Protein AF-A0A969KBT7-F1 (afdb_monomer)

Radius of gyration: 30.66 Å; Cα contacts (8 Å, |Δi|>4): 104; chains: 1; bounding box: 77×60×91 Å

Sequence (257 aa):
MPEPRQKRPALPVPESPPGSPAPCLPAPGTSSFWRVRLRATFPFVLTSLITVFLTLLVQTVIPRPDRWEQPGCPRDEGFSTAHILRLCLCSWPHSARASAGPSWSAGAAPAPAPVVAPIREQPAFLRVASLLPAETSNTPVTEAAMVVAVLDLRAELRRLWSAYYLVRAALQLADAEASLRVNDLEETERVLVTVGISLDLAYEQSSEQDKGPISEFRMQVGNLREDLYIRPEDMDYRLRRLRQSMLSLVDENRSYR

Foldseek 3Di:
DDDDDDDDDDDDDDDDDDDDDDDDDDDDPPDDPVVVVCVVCVVVVVVVVVVVVVVVVVVVPPPPPPDPDPPDDDDDDDDDPVVVVVVVVPPDDDPPPDDDDDDDDDDDDDDDDDDDDDDPPDPPPDDPPPPDPPDPDPDPCDPVVVVVVVVVVLLVVLLVLLLVLLLVLLVLLVVLLVCVVVVNLVVNLVSLVVSLVSLVSSLVSDDPVLNVVSVVLNVLSVVLNVCSVVPVPCSSVSSNVSSVSSVVSSVVSVVVD

pLDDT: mean 75.23, std 22.36, range [37.62, 98.69]

Solvent-accessible surface area (backbone atoms only — not comparable to full-atom values): 16618 Å² total; per-residue (Å²): 138,86,81,84,85,81,81,81,81,83,81,86,83,85,83,81,84,84,88,80,85,83,80,85,82,81,83,87,84,84,75,67,70,63,62,60,55,48,64,71,50,44,64,61,55,50,52,51,52,52,52,53,50,51,52,52,49,51,60,67,71,49,70,74,86,72,75,82,78,76,89,81,74,85,86,79,85,82,81,70,74,76,57,67,74,62,61,74,75,76,77,78,85,91,79,86,71,83,76,81,75,86,89,78,88,83,84,88,85,84,87,84,86,87,82,90,80,90,82,80,81,68,84,75,75,74,78,78,76,80,77,72,79,92,70,92,69,89,63,78,86,46,72,66,59,55,53,52,52,55,52,50,55,51,52,53,51,29,46,52,51,15,45,50,26,41,53,52,24,35,51,38,39,52,52,24,44,58,30,47,76,73,68,34,60,69,60,22,48,56,34,51,55,52,28,46,54,29,44,51,55,16,44,75,35,35,51,86,81,53,35,58,66,50,52,50,50,49,50,53,52,52,53,50,60,66,34,52,86,77,54,58,75,67,44,62,58,52,43,52,51,51,30,51,52,47,52,49,55,45,53,54,64,58,69,82,111

Nearest PDB structures (foldseek):
  3zsu-assembly1_A  TM=4.806E-01  e=5.756E-01  Thermosynechococcus vestitus BP-1
  8xyv-assembly2_B  TM=5.728E-01  e=1.168E+00  synthetic construct
  8xyv-assembly1_A  TM=4.785E-01  e=8.897E-01  synthetic construct

Mean predicted aligned error: 20.08 Å

Structure (mmCIF, N/CA/C/O backbone):
data_AF-A0A969KBT7-F1
#
_entry.id   AF-A0A969KBT7-F1
#
loop_
_atom_site.group_PDB
_atom_site.id
_atom_site.type_symbol
_atom_site.label_atom_id
_atom_site.label_alt_id
_atom_site.label_comp_id
_atom_site.label_asym_id
_atom_site.label_entity_id
_atom_site.label_seq_id
_atom_site.pdbx_PDB_ins_code
_atom_site.Cartn_x
_atom_site.Cartn_y
_atom_site.Cartn_z
_atom_site.occupancy
_atom_site.B_iso_or_equiv
_atom_site.auth_seq_id
_atom_site.auth_comp_id
_atom_site.auth_asym_id
_atom_site.auth_atom_id
_atom_site.pdbx_PDB_model_num
ATOM 1 N N . MET A 1 1 ? 38.517 -24.461 -31.186 1.00 49.88 1 MET A N 1
ATOM 2 C CA . MET A 1 1 ? 37.429 -25.150 -31.911 1.00 49.88 1 MET A CA 1
ATOM 3 C C . MET A 1 1 ? 36.356 -24.114 -32.234 1.00 49.88 1 MET A C 1
ATOM 5 O O . MET A 1 1 ? 35.573 -23.807 -31.346 1.00 49.88 1 MET A O 1
ATOM 9 N N . PRO A 1 2 ? 36.398 -23.461 -33.409 1.00 51.28 2 PRO A N 1
ATOM 10 C CA . PRO A 1 2 ? 35.414 -22.444 -33.782 1.00 51.28 2 PRO A CA 1
ATOM 11 C C . PRO A 1 2 ? 34.130 -23.090 -34.332 1.00 51.28 2 PRO A C 1
ATOM 13 O O . PRO A 1 2 ? 34.196 -23.953 -35.205 1.00 51.28 2 PRO A O 1
ATOM 16 N N . GLU A 1 3 ? 32.975 -22.672 -33.807 1.00 52.91 3 GLU A N 1
ATOM 17 C CA . GLU A 1 3 ? 31.649 -23.128 -34.243 1.00 52.91 3 GLU A CA 1
ATOM 18 C C . GLU A 1 3 ? 31.268 -22.612 -35.647 1.00 52.91 3 GLU A C 1
ATOM 20 O O . GLU A 1 3 ? 31.565 -21.460 -35.992 1.00 52.91 3 GLU A O 1
ATOM 25 N N . PRO A 1 4 ? 30.565 -23.423 -36.462 1.00 62.91 4 PRO A N 1
ATOM 26 C CA . PRO A 1 4 ? 30.114 -23.023 -37.788 1.00 62.91 4 PRO A CA 1
ATOM 27 C C . PRO A 1 4 ? 28.875 -22.111 -37.731 1.00 62.91 4 PRO A C 1
ATOM 29 O O . PRO A 1 4 ? 27.817 -22.477 -37.225 1.00 62.91 4 PRO A O 1
ATOM 32 N N . ARG A 1 5 ? 28.995 -20.921 -38.339 1.00 52.34 5 ARG A N 1
ATOM 33 C CA . ARG A 1 5 ? 27.896 -19.965 -38.564 1.00 52.34 5 ARG A CA 1
ATOM 34 C C . ARG A 1 5 ? 26.756 -20.605 -39.363 1.00 52.34 5 ARG A C 1
ATOM 36 O O . ARG A 1 5 ? 26.891 -20.873 -40.557 1.00 52.34 5 ARG A O 1
ATOM 43 N N . GLN A 1 6 ? 25.608 -20.762 -38.713 1.00 63.09 6 GLN A N 1
ATOM 44 C CA . GLN A 1 6 ? 24.363 -21.215 -39.321 1.00 63.09 6 GLN A CA 1
ATOM 45 C C . GLN A 1 6 ? 23.740 -20.097 -40.180 1.00 63.09 6 GLN A C 1
ATOM 47 O O . GLN A 1 6 ? 23.467 -18.987 -39.722 1.00 63.09 6 GLN A O 1
ATOM 52 N N . LYS A 1 7 ? 23.562 -20.398 -41.467 1.00 59.06 7 LYS A N 1
ATOM 53 C CA . LYS A 1 7 ? 23.076 -19.512 -42.532 1.00 59.06 7 LYS A CA 1
ATOM 54 C C . LYS A 1 7 ? 21.554 -19.338 -42.396 1.00 59.06 7 LYS A C 1
ATOM 56 O O . LYS A 1 7 ? 20.818 -20.298 -42.604 1.00 59.06 7 LYS A O 1
ATOM 61 N N . ARG A 1 8 ? 21.073 -18.140 -42.025 1.00 59.44 8 ARG A N 1
ATOM 62 C CA . ARG A 1 8 ? 19.626 -17.839 -41.959 1.00 59.44 8 ARG A CA 1
ATOM 63 C C . ARG A 1 8 ? 18.997 -17.866 -43.362 1.00 59.44 8 ARG A C 1
ATOM 65 O O . ARG A 1 8 ? 19.533 -17.203 -44.252 1.00 59.44 8 ARG A O 1
ATOM 72 N N . PRO A 1 9 ? 17.870 -18.568 -43.564 1.00 62.56 9 PRO A N 1
ATOM 73 C CA . PRO A 1 9 ? 17.086 -18.479 -44.791 1.00 62.56 9 PRO A CA 1
ATOM 74 C C . PRO A 1 9 ? 16.333 -17.140 -44.867 1.00 62.56 9 PRO A C 1
ATOM 76 O O . PRO A 1 9 ? 15.795 -16.654 -43.872 1.00 62.56 9 PRO A O 1
ATOM 79 N N . ALA A 1 10 ? 16.333 -16.542 -46.058 1.00 60.12 10 ALA A N 1
ATOM 80 C CA . ALA A 1 10 ? 15.621 -15.309 -46.373 1.00 60.12 10 ALA A CA 1
ATOM 81 C C . ALA A 1 10 ? 14.102 -15.550 -46.391 1.00 60.12 10 ALA A C 1
ATOM 83 O O . ALA A 1 10 ? 13.630 -16.489 -47.032 1.00 60.12 10 ALA A O 1
ATOM 84 N N . LEU A 1 11 ? 13.350 -14.703 -45.686 1.00 73.25 11 LEU A N 1
ATOM 85 C CA . LEU A 1 11 ? 11.887 -14.687 -45.718 1.00 73.25 11 LEU A CA 1
ATOM 86 C C . LEU A 1 11 ? 11.380 -13.970 -46.987 1.00 73.25 11 LEU A C 1
ATOM 88 O O . LEU A 1 11 ? 11.995 -12.985 -47.404 1.00 73.25 11 LEU A O 1
ATOM 92 N N . PRO A 1 12 ? 10.270 -14.434 -47.589 1.00 64.31 12 PRO A N 1
ATOM 93 C CA . PRO A 1 12 ? 9.674 -13.824 -48.773 1.00 64.31 12 PRO A CA 1
ATOM 94 C C . PRO A 1 12 ? 8.960 -12.503 -48.449 1.00 64.31 12 PRO A C 1
ATOM 96 O O . PRO A 1 12 ? 8.274 -12.369 -47.436 1.00 64.31 12 PRO A O 1
ATOM 99 N N . VAL A 1 13 ? 9.132 -11.536 -49.350 1.00 69.56 13 VAL A N 1
ATOM 100 C CA . VAL A 1 13 ? 8.487 -10.217 -49.360 1.00 69.56 13 VAL A CA 1
ATOM 101 C C . VAL A 1 13 ? 7.021 -10.373 -49.793 1.00 69.56 13 VAL A C 1
ATOM 103 O O . VAL A 1 13 ? 6.789 -10.934 -50.863 1.00 69.56 13 VAL A O 1
ATOM 106 N N . PRO A 1 14 ? 6.030 -9.893 -49.021 1.00 61.12 14 PRO A N 1
ATOM 107 C CA . PRO A 1 14 ? 4.642 -9.873 -49.470 1.00 61.12 14 PRO A CA 1
ATOM 108 C C . PRO A 1 14 ? 4.385 -8.694 -50.426 1.00 61.12 14 PRO A C 1
ATOM 110 O O . PRO A 1 14 ? 4.587 -7.533 -50.068 1.00 61.12 14 PRO A O 1
ATOM 113 N N . GLU A 1 15 ? 3.934 -9.010 -51.643 1.00 51.81 15 GLU A N 1
ATOM 114 C CA . GLU A 1 15 ? 3.385 -8.067 -52.623 1.00 51.81 15 GLU A CA 1
ATOM 115 C C . GLU A 1 15 ? 2.084 -7.427 -52.111 1.00 51.81 15 GLU A C 1
ATOM 117 O O . GLU A 1 15 ? 1.164 -8.111 -51.658 1.00 51.81 15 GLU A O 1
ATOM 122 N N . SER A 1 16 ? 1.996 -6.100 -52.222 1.00 55.88 16 SER A N 1
ATOM 123 C CA . SER A 1 16 ? 0.790 -5.320 -51.932 1.00 55.88 16 SER A CA 1
ATOM 124 C C . SER A 1 16 ? -0.162 -5.307 -53.139 1.00 55.88 16 SER A C 1
ATOM 126 O O . SER A 1 16 ? 0.280 -4.971 -54.240 1.00 55.88 16 SER A O 1
ATOM 128 N N . PRO A 1 17 ? -1.469 -5.583 -52.969 1.00 68.06 17 PRO A N 1
ATOM 129 C CA . PRO A 1 17 ? -2.446 -5.457 -54.048 1.00 68.06 17 PRO A CA 1
ATOM 130 C C . PRO A 1 17 ? -2.829 -3.985 -54.319 1.00 68.06 17 PRO A C 1
ATOM 132 O O . PRO A 1 17 ? -2.972 -3.200 -53.376 1.00 68.06 17 PRO A O 1
ATOM 135 N N . PRO A 1 18 ? -3.045 -3.592 -55.590 1.00 59.84 18 PRO A N 1
ATOM 136 C CA . PRO A 1 18 ? -3.506 -2.258 -55.953 1.00 59.84 18 PRO A CA 1
ATOM 137 C C . PRO A 1 18 ? -5.040 -2.161 -55.942 1.00 59.84 18 PRO A C 1
ATOM 139 O O . PRO A 1 18 ? -5.736 -3.020 -56.473 1.00 59.84 18 PRO A O 1
ATOM 142 N N . GLY A 1 19 ? -5.552 -1.039 -55.432 1.00 58.97 19 GLY A N 1
ATOM 143 C CA . GLY A 1 19 ? -6.864 -0.510 -55.814 1.00 58.97 19 GLY A CA 1
ATOM 144 C C . GLY A 1 19 ? -8.034 -0.872 -54.898 1.00 58.97 19 GLY A C 1
ATOM 145 O O . GLY A 1 19 ? -8.666 -1.913 -55.032 1.00 58.97 19 GLY A O 1
ATOM 146 N N . SER A 1 20 ? -8.424 0.077 -54.046 1.00 56.09 20 SER A N 1
ATOM 147 C CA . SER A 1 20 ? -9.821 0.213 -53.622 1.00 56.09 20 SER A CA 1
ATOM 148 C C . SER A 1 20 ? -10.253 1.677 -53.744 1.00 56.09 20 SER A C 1
ATOM 150 O O . SER A 1 20 ? -9.525 2.559 -53.280 1.00 56.09 20 SER A O 1
ATOM 152 N N . PRO A 1 21 ? -11.390 1.956 -54.408 1.00 61.22 21 PRO A N 1
ATOM 153 C CA . PRO A 1 21 ? -11.878 3.308 -54.643 1.00 61.22 21 PRO A CA 1
ATOM 154 C C . PRO A 1 21 ? -12.411 3.953 -53.359 1.00 61.22 21 PRO A C 1
ATOM 156 O O . PRO A 1 21 ? -13.016 3.308 -52.504 1.00 61.22 21 PRO A O 1
ATOM 159 N N . ALA A 1 22 ? -12.168 5.257 -53.257 1.00 59.91 22 ALA A N 1
ATOM 160 C CA . ALA A 1 22 ? -12.529 6.109 -52.135 1.00 59.91 22 ALA A CA 1
ATOM 161 C C . ALA A 1 22 ? -14.044 6.101 -51.833 1.00 59.91 22 ALA A C 1
ATOM 163 O O . ALA A 1 22 ? -14.846 6.284 -52.751 1.00 59.91 22 ALA A O 1
ATOM 164 N N . PRO A 1 23 ? -14.461 5.985 -50.559 1.00 54.09 23 PRO A N 1
ATOM 165 C CA . PRO A 1 23 ? -15.828 6.287 -50.162 1.00 54.09 23 PRO A CA 1
ATOM 166 C C . PRO A 1 23 ? -16.037 7.805 -50.050 1.00 54.09 23 PRO A C 1
ATOM 168 O O . PRO A 1 23 ? -15.302 8.515 -49.362 1.00 54.09 23 PRO A O 1
ATOM 171 N N . CYS A 1 24 ? -17.067 8.296 -50.740 1.00 48.62 24 CYS A N 1
ATOM 172 C CA . CYS A 1 24 ? -17.545 9.672 -50.675 1.00 48.62 24 CYS A CA 1
ATOM 173 C C . CYS A 1 24 ? -17.909 10.077 -49.235 1.00 48.62 24 CYS A C 1
ATOM 175 O O . CYS A 1 24 ? -18.700 9.413 -48.567 1.00 48.62 24 CYS A O 1
ATOM 177 N N . LEU A 1 25 ? -17.354 11.205 -48.789 1.00 58.03 25 LEU A N 1
ATOM 178 C CA . LEU A 1 25 ? -17.674 11.871 -47.527 1.00 58.03 25 LEU A CA 1
ATOM 179 C C . LEU A 1 25 ? -19.088 12.490 -47.575 1.00 58.03 25 LEU A C 1
ATOM 181 O O . LEU A 1 25 ? -19.347 13.311 -48.457 1.00 58.03 25 LEU A O 1
ATOM 185 N N . PRO A 1 26 ? -19.994 12.179 -46.629 1.00 60.25 26 PRO A N 1
ATOM 186 C CA . PRO A 1 26 ? -21.214 12.953 -46.423 1.00 60.25 26 PRO A CA 1
ATOM 187 C C . PRO A 1 26 ? -20.929 14.237 -45.623 1.00 60.25 26 PRO A C 1
ATOM 189 O O . PRO A 1 26 ? -20.151 14.247 -44.668 1.00 60.25 26 PRO A O 1
ATOM 192 N N . ALA A 1 27 ? -21.572 15.332 -46.028 1.00 61.66 27 ALA A N 1
ATOM 193 C CA . ALA A 1 27 ? -21.393 16.671 -45.472 1.00 61.66 27 ALA A CA 1
ATOM 194 C C . ALA A 1 27 ? -21.833 16.792 -43.989 1.00 61.66 27 ALA A C 1
ATOM 196 O O . ALA A 1 27 ? -22.852 16.216 -43.596 1.00 61.66 27 ALA A O 1
ATOM 197 N N . PRO A 1 28 ? -21.121 17.583 -43.160 1.00 51.62 28 PRO A N 1
ATOM 198 C CA . PRO A 1 28 ? -21.429 17.747 -41.742 1.00 51.62 28 PRO A CA 1
ATOM 199 C C . PRO A 1 28 ? -22.554 18.771 -41.506 1.00 51.62 28 PRO A C 1
ATOM 201 O O . PRO A 1 28 ? -22.340 19.980 -41.509 1.00 51.62 28 PRO A O 1
ATOM 204 N N . GLY A 1 29 ? -23.763 18.280 -41.228 1.00 56.69 29 GLY A N 1
ATOM 205 C CA . GLY A 1 29 ? -24.851 19.057 -40.622 1.00 56.69 29 GLY A CA 1
ATOM 206 C C . GLY A 1 29 ? -24.755 19.042 -39.092 1.00 56.69 29 GLY A C 1
ATOM 207 O O . GLY A 1 29 ? -25.482 18.313 -38.421 1.00 56.69 29 GLY A O 1
ATOM 208 N N . THR A 1 30 ? -23.826 19.808 -38.520 1.00 58.25 30 THR A N 1
ATOM 209 C CA . THR A 1 30 ? -23.536 19.830 -37.076 1.00 58.25 30 THR A CA 1
ATOM 210 C C . THR A 1 30 ? -24.242 20.987 -36.367 1.00 58.25 30 THR A C 1
ATOM 212 O O . THR A 1 30 ? -23.678 22.070 -36.242 1.00 58.25 30 THR A O 1
ATOM 215 N N . SER A 1 31 ? -25.458 20.787 -35.847 1.00 57.94 31 SER A N 1
ATOM 216 C CA . SER A 1 31 ? -25.995 21.712 -34.823 1.00 57.94 31 SER A CA 1
ATOM 217 C C . SER A 1 31 ? -27.066 21.143 -33.880 1.00 57.94 31 SER A C 1
ATOM 219 O O . SER A 1 31 ? -27.233 21.676 -32.782 1.00 57.94 31 SER A O 1
ATOM 221 N N . SER A 1 32 ? -27.754 20.039 -34.208 1.00 59.16 32 SER A N 1
ATOM 222 C CA . SER A 1 32 ? -28.840 19.513 -33.352 1.00 59.16 32 SER A CA 1
ATOM 223 C C . SER A 1 32 ? -28.432 18.364 -32.414 1.00 59.16 32 SER A C 1
ATOM 225 O O . SER A 1 32 ? -28.974 18.250 -31.314 1.00 59.16 32 SER A O 1
ATOM 227 N N . PHE A 1 33 ? -27.431 17.554 -32.779 1.00 61.34 33 PHE A N 1
ATOM 228 C CA . PHE A 1 33 ? -27.029 16.367 -32.005 1.00 61.34 33 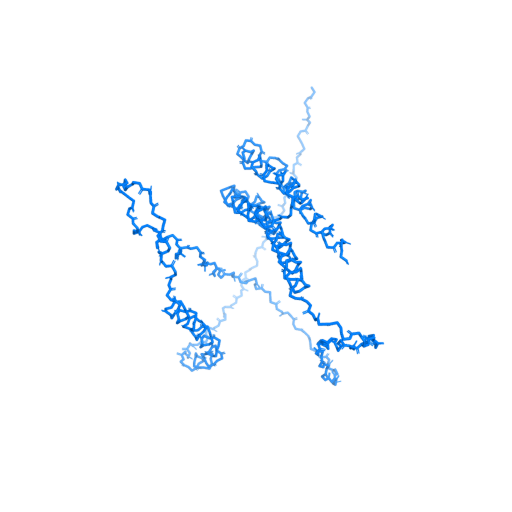PHE A CA 1
ATOM 229 C C . PHE A 1 33 ? -26.373 16.694 -30.652 1.00 61.34 33 PHE A C 1
ATOM 231 O O . PHE A 1 33 ? -26.487 15.926 -29.693 1.00 61.34 33 PHE A O 1
ATOM 238 N N . TRP A 1 34 ? -25.720 17.854 -30.541 1.00 60.62 34 TRP A N 1
ATOM 239 C CA . TRP A 1 34 ? -25.039 18.260 -29.308 1.00 60.62 34 TRP A CA 1
ATOM 240 C C . TRP A 1 34 ? -26.025 18.591 -28.178 1.00 60.62 34 TRP A C 1
ATOM 242 O O . TRP A 1 34 ? -25.768 18.278 -27.017 1.00 60.62 34 TRP A O 1
ATOM 252 N N . ARG A 1 35 ? -27.210 19.121 -28.514 1.00 69.62 35 ARG A N 1
ATOM 253 C CA . ARG A 1 35 ? -28.248 19.458 -27.523 1.00 69.62 35 ARG A CA 1
ATOM 254 C C . ARG A 1 35 ? -28.869 18.219 -26.874 1.00 69.62 35 ARG A C 1
ATOM 256 O O . ARG A 1 35 ? -29.215 18.262 -25.696 1.00 69.62 35 ARG A O 1
ATOM 263 N N . VAL A 1 36 ? -28.985 17.115 -27.615 1.00 67.19 36 VAL A N 1
ATOM 264 C CA . VAL A 1 36 ? -29.517 15.848 -27.085 1.00 67.19 36 VAL A CA 1
ATOM 265 C C . VAL A 1 36 ? -28.490 15.169 -26.177 1.00 67.19 36 VAL A C 1
ATOM 267 O O . VAL A 1 36 ? -28.844 14.715 -25.091 1.00 67.19 36 VAL A O 1
ATOM 270 N N . ARG A 1 37 ? -27.204 15.182 -26.555 1.00 67.38 37 ARG A N 1
ATOM 271 C CA . ARG A 1 37 ? -26.128 14.639 -25.708 1.00 67.38 37 ARG A CA 1
ATOM 272 C C . ARG A 1 37 ? -25.899 15.448 -24.430 1.00 67.38 37 ARG A C 1
ATOM 274 O O . ARG A 1 37 ? -25.682 14.847 -23.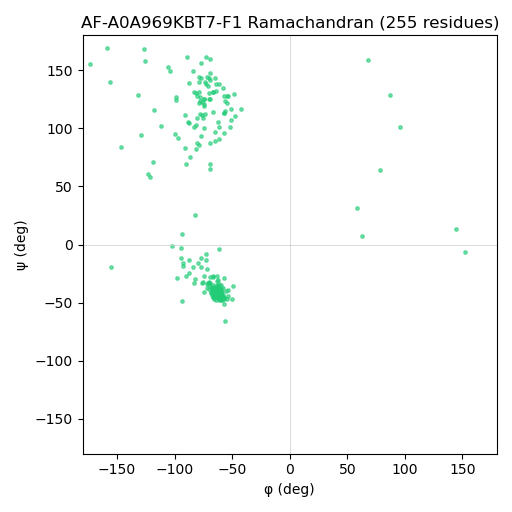384 1.00 67.38 37 ARG A O 1
ATOM 281 N N . LEU A 1 38 ? -26.033 16.774 -24.478 1.00 71.69 38 LEU A N 1
ATOM 282 C CA . LEU A 1 38 ? -25.952 17.623 -23.283 1.00 71.69 38 LEU A CA 1
ATOM 283 C C . LEU A 1 38 ? -27.032 17.314 -22.244 1.00 71.69 38 LEU A C 1
ATOM 285 O O . LEU A 1 38 ? -26.757 17.350 -21.050 1.00 71.69 38 LEU A O 1
ATOM 289 N N . ARG A 1 39 ? -28.258 16.994 -22.674 1.00 76.25 39 ARG A N 1
ATOM 290 C CA . ARG A 1 39 ? -29.341 16.653 -21.738 1.00 76.25 39 ARG A CA 1
ATOM 291 C C . ARG A 1 39 ? -29.086 15.342 -20.993 1.00 76.25 39 ARG A C 1
ATOM 293 O O . ARG A 1 39 ? -29.537 15.212 -19.862 1.00 76.25 39 ARG A O 1
ATOM 300 N N . ALA A 1 40 ? -28.345 14.409 -21.591 1.00 78.31 40 ALA A N 1
ATOM 301 C CA . ALA A 1 40 ? -28.005 13.141 -20.950 1.00 78.31 40 ALA A CA 1
ATOM 302 C C . ALA A 1 40 ? -26.904 13.287 -19.883 1.00 78.31 40 ALA A C 1
ATOM 304 O O . ALA A 1 40 ? -26.928 12.581 -18.879 1.00 78.31 40 ALA A O 1
ATOM 305 N N . THR A 1 41 ? -25.954 14.209 -20.070 1.00 82.88 41 THR A N 1
ATOM 306 C CA . THR A 1 41 ? -24.835 14.416 -19.130 1.00 82.88 41 THR A CA 1
ATOM 307 C C . THR A 1 41 ? -25.111 15.477 -18.064 1.00 82.88 41 THR A C 1
ATOM 309 O O . THR A 1 41 ? -24.468 15.464 -17.015 1.00 82.88 41 THR A O 1
ATOM 312 N N . PHE A 1 42 ? -26.098 16.352 -18.282 1.00 87.25 42 PHE A N 1
ATOM 313 C CA . PHE A 1 42 ? -26.496 17.405 -17.346 1.00 87.25 42 PHE A CA 1
ATOM 314 C C . PHE A 1 42 ? -26.732 16.945 -15.891 1.00 87.25 42 PHE A C 1
ATOM 316 O O . PHE A 1 42 ? -26.188 17.596 -14.997 1.00 87.25 42 PHE A O 1
ATOM 323 N N . PRO A 1 43 ? -27.469 15.848 -15.597 1.00 90.25 43 PRO A N 1
ATOM 324 C CA . PRO A 1 43 ? -27.728 15.467 -14.207 1.00 90.25 43 PRO A CA 1
ATOM 325 C C . 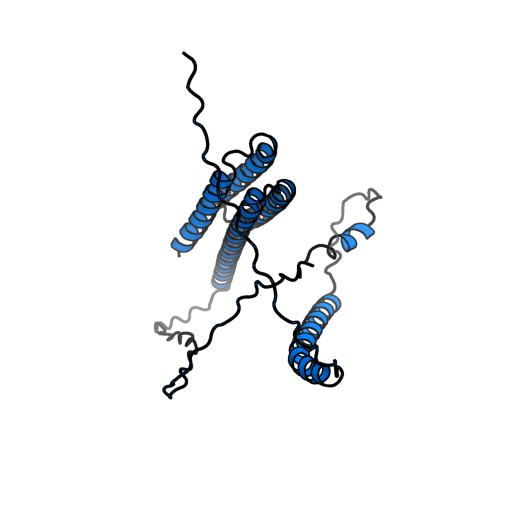PRO A 1 43 ? -26.448 15.099 -13.444 1.00 90.25 43 PRO A C 1
ATOM 327 O O . PRO A 1 43 ? -26.304 15.492 -12.292 1.00 90.25 43 PRO A O 1
ATOM 330 N N . PHE A 1 44 ? -25.486 14.432 -14.090 1.00 85.88 44 PHE A N 1
ATOM 331 C CA . PHE A 1 44 ? -24.226 14.034 -13.452 1.00 85.88 44 PHE A CA 1
ATOM 332 C C . PHE A 1 44 ? -23.335 15.238 -13.124 1.00 85.88 44 PHE A C 1
ATOM 334 O O . PHE A 1 44 ? -22.773 15.328 -12.029 1.00 85.88 44 PHE A O 1
ATOM 341 N N . VAL A 1 45 ? -23.252 16.198 -14.049 1.00 89.81 45 VAL A N 1
ATOM 342 C CA . VAL A 1 45 ? -22.500 17.445 -13.840 1.00 89.81 45 VAL A CA 1
ATOM 343 C C . VAL A 1 45 ? -23.136 18.273 -12.722 1.00 89.81 45 VAL A C 1
ATOM 345 O O . VAL A 1 45 ? -22.427 18.785 -11.858 1.00 89.81 45 VAL A O 1
ATOM 348 N N . LEU A 1 46 ? -24.470 18.346 -12.684 1.00 94.56 46 LEU A N 1
ATOM 349 C CA . LEU A 1 46 ? -25.200 19.044 -11.628 1.00 94.56 46 LEU A CA 1
ATOM 350 C C . LEU A 1 46 ? -24.959 18.400 -10.256 1.00 94.56 46 LEU A C 1
ATOM 352 O O . LEU A 1 46 ? -24.662 19.110 -9.298 1.00 94.56 46 LEU A O 1
ATOM 356 N N . THR A 1 47 ? -25.021 17.066 -10.156 1.00 93.38 47 THR A N 1
ATOM 357 C CA . THR A 1 47 ? -24.735 16.367 -8.893 1.00 93.38 47 THR A CA 1
ATOM 358 C C . THR A 1 47 ? -23.300 16.588 -8.429 1.00 93.38 47 THR A C 1
ATOM 360 O O . THR A 1 47 ? -23.080 16.859 -7.251 1.00 93.38 47 THR A O 1
ATOM 363 N N . SER A 1 48 ? -22.325 16.555 -9.344 1.00 92.44 48 SER A N 1
ATOM 364 C CA . SER A 1 48 ? -20.924 16.848 -9.025 1.00 92.44 48 SER A CA 1
ATOM 365 C C . SER A 1 48 ? -20.764 18.266 -8.465 1.00 92.44 48 SER A C 1
ATOM 367 O O . SER A 1 48 ? -20.183 18.431 -7.392 1.00 92.44 48 SER A O 1
ATOM 369 N N . LEU A 1 49 ? -21.354 19.272 -9.121 1.00 96.12 49 LEU A N 1
ATOM 370 C CA . LEU A 1 49 ? -21.313 20.667 -8.671 1.00 96.12 49 LEU A CA 1
ATOM 371 C C . LEU A 1 49 ? -21.964 20.863 -7.301 1.00 96.12 49 LEU A C 1
ATOM 373 O O . LEU A 1 49 ? -21.377 21.512 -6.437 1.00 96.12 49 LEU A O 1
ATOM 377 N N . ILE A 1 50 ? -23.143 20.275 -7.083 1.00 96.56 50 ILE A N 1
ATOM 378 C CA . ILE A 1 50 ? -23.844 20.337 -5.795 1.00 96.56 50 ILE A CA 1
ATOM 379 C C . ILE A 1 50 ? -22.982 19.716 -4.691 1.00 96.56 50 ILE A C 1
ATOM 381 O O . ILE A 1 50 ? -22.867 20.295 -3.615 1.00 96.56 50 ILE A O 1
ATOM 385 N N . THR A 1 51 ? -22.334 18.581 -4.961 1.00 94.69 51 THR A N 1
ATOM 386 C CA . THR A 1 51 ? -21.499 17.880 -3.972 1.00 94.69 51 THR A CA 1
ATOM 387 C C . THR A 1 51 ? -20.269 18.704 -3.593 1.00 94.69 51 THR A C 1
ATOM 389 O O . THR A 1 51 ? -19.970 18.862 -2.409 1.00 94.69 51 THR A O 1
ATOM 392 N N . VAL A 1 52 ? -19.578 19.286 -4.580 1.00 95.62 52 VAL A N 1
ATOM 393 C CA . VAL A 1 52 ? -18.425 20.167 -4.338 1.00 95.62 52 VAL A CA 1
ATOM 394 C C . VAL A 1 52 ? -18.857 21.412 -3.563 1.00 95.62 52 VAL A C 1
ATOM 396 O O . VAL A 1 52 ? -18.208 21.778 -2.586 1.00 95.62 52 VAL A O 1
ATOM 399 N N . PHE A 1 53 ? -19.981 22.026 -3.940 1.00 96.25 53 PHE A N 1
ATOM 400 C CA . PHE A 1 53 ? -20.510 23.205 -3.259 1.00 96.25 53 PHE A CA 1
ATOM 401 C C . PHE A 1 53 ? -20.885 22.914 -1.802 1.00 96.25 53 PHE A C 1
ATOM 403 O O . PHE A 1 53 ? -20.491 23.664 -0.915 1.00 96.25 53 PHE A O 1
ATOM 410 N N . LEU A 1 54 ? -21.577 21.801 -1.534 1.00 95.44 54 LEU A N 1
ATOM 411 C CA . LEU A 1 54 ? -21.888 21.348 -0.174 1.00 95.44 54 LEU A CA 1
ATOM 412 C C . LEU A 1 54 ? -20.621 21.102 0.642 1.00 95.44 54 LEU A C 1
ATOM 414 O O . LEU A 1 54 ? -20.547 21.513 1.794 1.00 95.44 54 LEU A O 1
ATOM 418 N N . THR A 1 55 ? -19.609 20.481 0.038 1.00 94.94 55 THR A N 1
ATOM 419 C CA . THR A 1 55 ? -18.335 20.211 0.716 1.00 94.94 55 THR A CA 1
ATOM 420 C C . THR A 1 55 ? -17.626 21.513 1.093 1.00 94.94 55 THR A C 1
ATOM 422 O O . THR A 1 55 ? -17.169 21.659 2.224 1.00 94.94 55 THR A O 1
ATOM 425 N N . LEU A 1 56 ? -17.585 22.490 0.182 1.00 94.62 56 LEU A N 1
ATOM 426 C CA . LEU A 1 56 ? -17.022 23.813 0.457 1.00 94.62 56 LEU A CA 1
ATOM 427 C C . LEU A 1 56 ? -17.836 24.573 1.510 1.00 94.62 56 LEU A C 1
ATOM 429 O O . LEU A 1 56 ? -17.251 25.206 2.380 1.00 94.62 56 LEU A O 1
ATOM 433 N N . LEU A 1 57 ? -19.166 24.474 1.479 1.00 94.50 57 LEU A N 1
ATOM 434 C CA . LEU A 1 57 ? -20.045 25.115 2.457 1.00 94.50 57 LEU A CA 1
ATOM 435 C C . LEU A 1 57 ? -19.866 24.523 3.864 1.00 94.50 57 LEU A C 1
ATOM 437 O O . LEU A 1 57 ? -19.864 25.250 4.850 1.00 94.50 57 LEU A O 1
ATOM 441 N N . VAL A 1 58 ? -19.633 23.215 3.977 1.00 89.50 58 VAL A N 1
ATOM 442 C CA . VAL A 1 58 ? -19.266 22.588 5.257 1.00 89.50 58 VAL A CA 1
ATOM 443 C C . VAL A 1 58 ? -17.904 23.096 5.741 1.00 89.50 58 VAL A C 1
ATOM 445 O O . VAL A 1 58 ? -17.754 23.407 6.920 1.00 89.50 58 VAL A O 1
ATOM 448 N N . GLN A 1 59 ? -16.929 23.247 4.842 1.00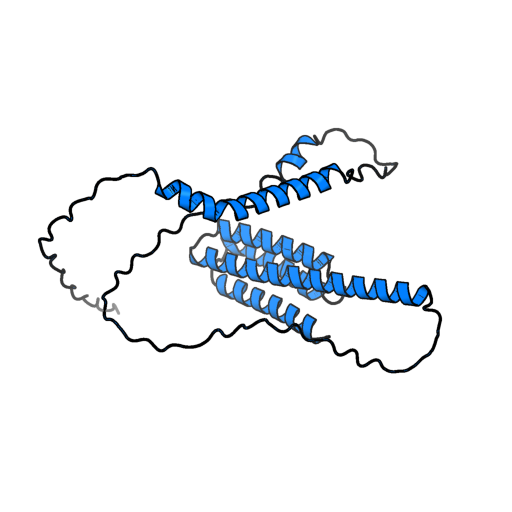 84.56 59 GLN A N 1
ATOM 449 C CA . GLN A 1 59 ? -15.614 23.800 5.184 1.00 84.56 59 GLN A CA 1
ATOM 450 C C . GLN A 1 59 ? -15.657 25.283 5.582 1.00 84.56 59 GLN A C 1
ATOM 452 O O . GLN A 1 59 ? -14.787 25.719 6.330 1.00 84.56 59 GLN A O 1
ATOM 457 N N . THR A 1 60 ? -16.631 26.063 5.100 1.00 87.88 60 THR A N 1
ATOM 458 C CA . THR A 1 60 ? -16.791 27.467 5.513 1.00 87.88 60 THR A CA 1
ATOM 459 C C . THR A 1 60 ? -17.557 27.616 6.823 1.00 87.88 60 THR A C 1
ATOM 461 O O . THR A 1 60 ? -17.276 28.541 7.580 1.00 87.88 60 THR A O 1
ATOM 464 N N . VAL A 1 61 ? -18.514 26.725 7.099 1.00 89.25 61 VAL A N 1
ATOM 465 C CA . VAL A 1 61 ? -19.357 26.786 8.304 1.00 89.25 61 VAL A CA 1
ATOM 466 C C . VAL A 1 61 ? -18.673 26.176 9.522 1.00 89.25 61 VAL A C 1
ATOM 468 O O . VAL A 1 61 ? -18.943 26.616 10.635 1.00 89.25 61 VAL A O 1
ATOM 471 N N . ILE A 1 62 ? -17.788 25.192 9.345 1.00 79.19 62 ILE A N 1
ATOM 472 C CA . ILE A 1 62 ? -16.967 24.678 10.442 1.00 79.19 62 ILE A CA 1
ATOM 473 C C . ILE A 1 62 ? -15.759 25.613 10.571 1.00 79.19 62 ILE A C 1
ATOM 475 O O . ILE A 1 62 ? -14.830 25.493 9.766 1.00 79.19 62 ILE A O 1
ATOM 479 N N . PRO A 1 63 ? -15.736 26.555 11.539 1.00 64.25 63 PRO A N 1
ATOM 480 C CA . PRO A 1 63 ? -14.531 27.321 11.802 1.00 64.25 63 PRO A CA 1
ATOM 481 C C . PRO A 1 63 ? -13.410 26.323 12.053 1.00 64.25 63 PRO A C 1
ATOM 483 O O . PRO A 1 63 ? -13.560 25.396 12.857 1.00 64.25 63 PRO A O 1
ATOM 486 N N . ARG A 1 64 ? -12.295 26.486 11.332 1.00 58.00 64 ARG A N 1
ATOM 487 C CA . ARG A 1 64 ? -11.070 25.769 11.675 1.00 58.00 64 ARG A CA 1
ATOM 488 C C . ARG A 1 64 ? -10.866 25.957 13.178 1.00 58.00 64 ARG A C 1
ATOM 490 O O . ARG A 1 64 ? -10.947 27.102 13.631 1.00 58.00 64 ARG A O 1
ATOM 497 N N . PRO A 1 65 ? -10.631 24.886 13.952 1.00 59.12 65 PRO A N 1
ATOM 498 C CA . PRO A 1 65 ? -10.143 25.008 15.314 1.00 59.12 65 PRO A CA 1
ATOM 499 C C . PRO A 1 65 ? -8.698 25.512 15.244 1.00 59.12 65 PRO A C 1
ATOM 501 O O . PRO A 1 65 ? -7.741 24.804 15.548 1.00 59.12 65 PRO A O 1
ATOM 504 N N . ASP A 1 66 ? -8.532 26.736 14.753 1.00 54.16 66 ASP A N 1
ATOM 505 C CA . ASP A 1 66 ? -7.327 27.493 14.952 1.00 54.16 66 ASP A CA 1
ATOM 506 C C . ASP A 1 66 ? -7.286 27.787 16.446 1.00 54.16 66 ASP A C 1
ATOM 508 O O . ASP A 1 66 ? -8.249 28.295 17.025 1.00 54.16 66 ASP A O 1
ATOM 512 N N . ARG A 1 67 ? -6.123 27.512 17.034 1.00 51.53 67 ARG A N 1
ATOM 513 C CA . ARG A 1 67 ? -5.686 28.136 18.280 1.00 51.53 67 ARG A CA 1
ATOM 514 C C . ARG A 1 67 ? -6.327 27.552 19.550 1.00 51.53 67 ARG A C 1
ATOM 516 O O . ARG A 1 67 ? -6.916 28.261 20.355 1.00 51.53 67 ARG A O 1
ATOM 523 N N . TRP A 1 68 ? -6.046 26.279 19.833 1.00 47.56 68 TRP A N 1
ATOM 524 C CA . TRP A 1 68 ? -5.632 25.954 21.205 1.00 47.56 68 TRP A CA 1
ATOM 525 C C . TRP A 1 68 ? -4.200 26.467 21.334 1.00 47.56 68 TRP A C 1
ATOM 527 O O . TRP A 1 68 ? -3.262 25.890 20.785 1.00 47.56 68 TRP A O 1
ATOM 537 N N . GLU A 1 69 ? -4.060 27.632 21.955 1.00 47.00 69 GLU A N 1
ATOM 538 C CA . GLU A 1 69 ? -2.777 28.188 22.363 1.00 47.00 69 GLU A CA 1
ATOM 539 C C . GLU A 1 69 ? -2.011 27.126 23.157 1.00 47.00 69 GLU A C 1
ATOM 541 O O . GLU A 1 69 ? -2.445 26.704 24.225 1.00 47.00 69 GLU A O 1
ATOM 546 N N . GLN A 1 70 ? -0.868 26.686 22.632 1.00 52.72 70 GLN A N 1
ATOM 547 C CA . GLN A 1 70 ? 0.212 26.202 23.479 1.00 52.72 70 GLN A CA 1
ATOM 548 C C . GLN A 1 70 ? 0.943 27.445 23.998 1.00 52.72 70 GLN A C 1
ATOM 550 O O . GLN A 1 70 ? 1.610 28.124 23.211 1.00 52.72 70 GLN A O 1
ATOM 555 N N . PRO A 1 71 ? 0.820 27.797 25.287 1.00 50.50 71 PRO A N 1
ATOM 556 C CA . PRO A 1 71 ? 1.630 28.853 25.858 1.00 50.50 71 PRO A CA 1
ATOM 557 C C . PRO A 1 71 ? 3.041 28.293 26.065 1.00 50.50 71 PRO A C 1
ATOM 559 O O . PRO A 1 71 ? 3.246 27.462 26.945 1.00 50.50 71 PRO A O 1
ATOM 562 N N . GLY A 1 72 ? 4.020 28.728 25.262 1.00 54.47 72 GLY A N 1
ATOM 563 C CA . GLY A 1 72 ? 5.420 28.607 25.689 1.00 54.47 72 GLY A CA 1
ATOM 564 C C . GLY A 1 72 ? 6.518 28.302 24.674 1.00 54.47 72 GLY A C 1
ATOM 565 O O . GLY A 1 72 ? 7.620 28.013 25.131 1.00 54.47 72 GLY A O 1
ATOM 566 N N . CYS A 1 73 ? 6.317 28.384 23.355 1.00 41.66 73 CYS A N 1
ATOM 567 C CA . CYS A 1 73 ? 7.464 28.295 22.437 1.00 41.66 73 CYS A CA 1
ATOM 568 C C . CYS A 1 73 ? 7.926 29.685 21.968 1.00 41.66 73 CYS A C 1
ATOM 570 O O . CYS A 1 73 ? 7.108 30.450 21.447 1.00 41.66 73 CYS A O 1
ATOM 572 N N . PRO A 1 74 ? 9.215 30.035 22.165 1.00 59.00 74 PRO A N 1
ATOM 573 C CA . PRO A 1 74 ? 9.763 31.295 21.701 1.00 59.00 74 PRO A CA 1
ATOM 574 C C . PRO A 1 74 ? 9.718 31.364 20.175 1.00 59.00 74 PRO A C 1
ATOM 576 O O . PRO A 1 74 ? 9.937 30.399 19.446 1.00 59.00 74 PRO A O 1
ATOM 579 N N . ARG A 1 75 ? 9.339 32.558 19.744 1.00 46.09 75 ARG A N 1
ATOM 580 C CA . ARG A 1 75 ? 9.045 32.995 18.393 1.00 46.09 75 ARG A CA 1
ATOM 581 C C . ARG A 1 75 ? 10.355 33.210 17.640 1.00 46.09 75 ARG A C 1
ATOM 583 O O . ARG A 1 75 ? 10.894 34.308 17.694 1.00 46.09 75 ARG A O 1
ATOM 590 N N . ASP A 1 76 ? 10.820 32.191 16.928 1.00 48.38 76 ASP A N 1
ATOM 591 C CA . ASP A 1 76 ? 11.818 32.384 15.878 1.00 48.38 76 ASP A CA 1
ATOM 592 C C . ASP A 1 76 ? 11.097 32.619 14.549 1.00 48.38 76 ASP A C 1
ATOM 594 O O . ASP A 1 76 ? 10.357 31.786 14.018 1.00 48.38 76 ASP A O 1
ATOM 598 N N . GLU A 1 77 ? 11.242 33.852 14.080 1.00 52.38 77 GLU A N 1
ATOM 599 C CA . GLU A 1 77 ? 10.601 34.398 12.899 1.00 52.38 77 GLU A CA 1
ATOM 600 C C . GLU A 1 77 ? 11.189 33.798 11.619 1.00 52.38 77 GLU A C 1
ATOM 602 O O . GLU A 1 77 ? 12.406 33.712 11.465 1.00 52.38 77 GLU A O 1
ATOM 607 N N . GLY A 1 78 ? 10.329 33.435 10.659 1.00 53.16 78 GLY A N 1
ATOM 608 C CA . GLY A 1 78 ? 10.791 33.242 9.281 1.00 53.16 78 GLY A CA 1
ATOM 609 C C . GLY A 1 78 ? 10.034 32.268 8.385 1.00 53.16 78 GLY A C 1
ATOM 610 O O . GLY A 1 78 ? 10.344 32.226 7.198 1.00 53.16 78 GLY A O 1
ATOM 611 N N . PHE A 1 79 ? 9.043 31.505 8.862 1.00 48.69 79 PHE A N 1
ATOM 612 C CA . PHE A 1 79 ? 8.336 30.557 7.986 1.00 48.69 79 PHE A CA 1
ATOM 613 C C . PHE A 1 79 ? 6.991 31.095 7.486 1.00 48.69 79 PHE A C 1
ATOM 615 O O . PHE A 1 79 ? 5.953 31.015 8.140 1.00 48.69 79 PHE A O 1
ATOM 622 N N . SER A 1 80 ? 7.049 31.676 6.287 1.00 52.97 80 SER A N 1
ATOM 623 C CA . SER A 1 80 ? 5.926 32.225 5.529 1.00 52.97 80 SER A CA 1
ATOM 624 C C . SER A 1 80 ? 4.831 31.174 5.283 1.00 52.97 80 SER A C 1
ATOM 626 O O . SER A 1 80 ? 4.999 30.221 4.520 1.00 52.97 80 SER A O 1
ATOM 628 N N . THR A 1 81 ? 3.663 31.390 5.890 1.00 53.78 81 THR A N 1
ATOM 629 C CA . THR A 1 81 ? 2.427 30.591 5.778 1.00 53.78 81 THR A CA 1
ATOM 630 C C . THR A 1 81 ? 1.843 30.519 4.359 1.00 53.78 81 THR A C 1
ATOM 632 O O . THR A 1 81 ? 0.899 29.769 4.112 1.00 53.78 81 THR A O 1
ATOM 635 N N . ALA A 1 82 ? 2.428 31.228 3.388 1.00 50.94 82 ALA A N 1
ATOM 636 C CA . ALA A 1 82 ? 1.998 31.220 1.992 1.00 50.94 82 ALA A CA 1
ATOM 637 C C . ALA A 1 82 ? 2.340 29.923 1.222 1.00 50.94 82 ALA A C 1
ATOM 639 O O . ALA A 1 82 ? 1.812 29.717 0.130 1.00 50.94 82 ALA A O 1
ATOM 640 N N . HIS A 1 83 ? 3.196 29.035 1.746 1.00 47.53 83 HIS A N 1
ATOM 641 C CA . HIS A 1 83 ? 3.552 27.781 1.054 1.00 47.53 83 HIS A CA 1
ATOM 642 C C . HIS A 1 83 ? 2.615 26.599 1.341 1.00 47.53 83 HIS A C 1
ATOM 644 O O . HIS A 1 83 ? 2.463 25.722 0.491 1.00 47.53 83 HIS A O 1
ATOM 650 N N . ILE A 1 84 ? 1.912 26.588 2.476 1.00 50.81 84 ILE A N 1
ATOM 651 C CA . ILE A 1 84 ? 1.118 25.417 2.886 1.00 50.81 84 ILE A CA 1
ATOM 652 C C . ILE A 1 84 ? -0.175 25.295 2.062 1.00 50.81 84 ILE A C 1
ATOM 654 O O . ILE A 1 84 ? -0.591 24.193 1.709 1.00 50.81 84 ILE A O 1
ATOM 658 N N . LEU A 1 85 ? -0.767 26.415 1.632 1.00 49.03 85 LEU A N 1
ATOM 659 C CA . LEU A 1 85 ? -1.961 26.390 0.775 1.00 49.03 85 LEU A CA 1
ATOM 660 C C . LEU A 1 85 ? -1.666 26.061 -0.698 1.00 49.03 85 LEU A C 1
ATOM 662 O O . LEU A 1 85 ? -2.595 25.766 -1.446 1.00 49.03 85 LEU A O 1
ATOM 666 N N . ARG A 1 86 ? -0.395 26.058 -1.124 1.00 44.78 86 ARG A N 1
ATOM 667 C CA . ARG A 1 86 ? -0.011 25.768 -2.516 1.00 44.78 86 ARG A CA 1
ATOM 668 C C . ARG A 1 86 ? 0.305 24.289 -2.768 1.00 44.78 86 ARG A C 1
ATOM 670 O O . ARG A 1 86 ? 0.290 23.865 -3.917 1.00 44.78 86 ARG A O 1
ATOM 677 N N . LEU A 1 87 ? 0.528 23.497 -1.715 1.00 47.81 87 LEU A N 1
ATOM 678 C CA . LEU A 1 87 ? 0.820 22.062 -1.826 1.00 47.81 87 LEU A CA 1
ATOM 679 C C . LEU A 1 87 ? -0.442 21.179 -1.796 1.00 47.81 87 LEU A C 1
ATOM 681 O O . LEU A 1 87 ? -0.459 20.133 -2.437 1.00 47.81 87 LEU A O 1
ATOM 685 N N . CYS A 1 88 ? -1.537 21.618 -1.162 1.00 46.06 88 CYS A N 1
ATOM 686 C CA . CYS A 1 88 ? -2.777 20.826 -1.098 1.00 46.06 88 CYS A CA 1
ATOM 687 C C . CYS A 1 88 ? -3.663 20.886 -2.359 1.00 46.06 88 CYS A C 1
ATOM 689 O O . CYS A 1 88 ? -4.530 20.033 -2.511 1.00 46.06 88 CYS A O 1
ATOM 691 N N . LEU A 1 89 ? -3.463 21.842 -3.276 1.00 46.38 89 LEU A N 1
ATOM 692 C CA . LEU A 1 89 ? -4.257 21.937 -4.517 1.00 46.38 89 LEU A CA 1
ATOM 693 C C . LEU A 1 89 ? -3.626 21.252 -5.743 1.00 46.38 89 LEU A C 1
ATOM 695 O O . LEU A 1 89 ? -4.263 21.200 -6.791 1.00 46.38 89 LEU A O 1
ATOM 699 N N . CYS A 1 90 ? -2.418 20.693 -5.633 1.00 39.00 90 CYS A N 1
ATOM 700 C CA . CYS A 1 90 ? -1.716 20.093 -6.779 1.00 39.00 90 CYS A CA 1
ATOM 701 C C . CYS A 1 90 ? -1.764 18.554 -6.825 1.00 39.00 90 CYS A C 1
ATOM 703 O O . CYS A 1 90 ? -1.233 17.970 -7.764 1.00 39.00 90 CYS A O 1
ATOM 705 N N . SER A 1 91 ? -2.386 17.885 -5.847 1.00 46.22 91 SER A N 1
ATOM 706 C CA . SER A 1 91 ? -2.320 16.422 -5.700 1.00 46.22 91 SER A CA 1
ATOM 707 C C . SER A 1 91 ? -3.703 15.756 -5.704 1.00 46.22 91 SER A C 1
ATOM 709 O O . SER A 1 91 ? -4.109 15.157 -4.715 1.00 46.22 91 SER A O 1
ATOM 711 N N . TRP A 1 92 ? -4.460 15.908 -6.801 1.00 39.56 92 TRP A N 1
ATOM 712 C CA . TRP A 1 92 ? -5.342 14.860 -7.358 1.00 39.56 92 TRP A CA 1
ATOM 713 C C . TRP A 1 92 ? -5.957 15.290 -8.713 1.00 39.56 92 TRP A C 1
ATOM 715 O O . TRP A 1 92 ? -6.044 16.482 -8.998 1.00 39.56 92 TRP A O 1
ATOM 725 N N . PRO A 1 93 ? -6.354 14.349 -9.590 1.00 48.62 93 PRO A N 1
ATOM 726 C CA . PRO A 1 93 ? -5.584 13.897 -10.743 1.00 48.62 93 PRO A CA 1
ATOM 727 C C . PRO A 1 93 ? -6.104 14.463 -12.076 1.00 48.62 93 PRO A C 1
ATOM 729 O O . PRO A 1 93 ? -7.305 14.623 -12.285 1.00 48.62 93 PRO A O 1
ATOM 732 N N . HIS A 1 94 ? -5.195 14.651 -13.035 1.00 42.31 94 HIS A N 1
ATOM 733 C CA . HIS A 1 94 ? -5.516 14.876 -14.446 1.00 42.31 94 HIS A CA 1
ATOM 734 C C . HIS A 1 94 ? -4.902 13.750 -15.291 1.00 42.31 94 HIS A C 1
ATOM 736 O O . HIS A 1 94 ? -3.945 13.950 -16.028 1.00 42.31 94 HIS A O 1
ATOM 742 N N . SER A 1 95 ? -5.469 12.547 -15.185 1.00 42.88 95 SER A N 1
ATOM 743 C CA . SER A 1 95 ? -5.186 11.444 -16.115 1.00 42.88 95 SER A CA 1
ATOM 744 C C . SER A 1 95 ? -6.472 10.986 -16.791 1.00 42.88 95 SER A C 1
ATOM 746 O O . SER A 1 95 ? -6.864 9.829 -16.729 1.00 42.88 95 SER A O 1
ATOM 748 N N . ALA A 1 96 ? -7.132 11.920 -17.475 1.00 41.28 96 ALA A N 1
ATOM 749 C CA . ALA A 1 96 ? -7.995 11.600 -18.604 1.00 41.28 96 ALA A CA 1
ATOM 750 C C . ALA A 1 96 ? -7.136 11.641 -19.877 1.00 41.28 96 ALA A C 1
ATOM 752 O O . ALA A 1 96 ? -7.249 12.553 -20.694 1.00 41.28 96 ALA A O 1
ATOM 753 N N . ARG A 1 97 ? -6.221 10.675 -20.036 1.00 41.34 97 ARG A N 1
ATOM 754 C CA . ARG A 1 97 ? -5.592 10.436 -21.338 1.00 41.34 97 ARG A CA 1
ATOM 755 C C . ARG A 1 97 ? -6.486 9.466 -22.095 1.00 41.34 97 ARG A C 1
ATOM 757 O O . ARG A 1 97 ? -6.548 8.284 -21.781 1.00 41.34 97 ARG A O 1
ATOM 764 N N . ALA A 1 98 ? -7.208 10.031 -23.057 1.00 41.84 98 ALA A N 1
ATOM 765 C CA . ALA A 1 98 ? -7.993 9.326 -24.050 1.00 41.84 98 ALA A CA 1
ATOM 766 C C . ALA A 1 98 ? -7.168 8.189 -24.667 1.00 41.84 98 ALA A C 1
ATOM 768 O O . ALA A 1 98 ? -6.209 8.428 -25.403 1.00 41.84 98 ALA A O 1
ATOM 769 N N . SER A 1 99 ? -7.541 6.952 -24.357 1.00 46.16 99 SER A N 1
ATOM 770 C CA . SER A 1 99 ? -7.122 5.786 -25.112 1.00 46.16 99 SER A CA 1
ATOM 771 C C . SER A 1 99 ? -7.895 5.779 -26.428 1.00 46.16 99 SER A C 1
ATOM 773 O O . SER A 1 99 ? -9.118 5.634 -26.474 1.00 46.16 99 SER A O 1
ATOM 775 N N . ALA A 1 100 ? -7.158 5.985 -27.516 1.00 39.41 100 ALA A N 1
ATOM 776 C CA . ALA A 1 100 ? -7.596 5.632 -28.851 1.00 39.41 100 ALA A CA 1
ATOM 777 C C . ALA A 1 100 ? -7.978 4.143 -28.852 1.00 39.41 100 ALA A C 1
ATOM 779 O O . ALA A 1 100 ? -7.178 3.286 -28.475 1.00 39.41 100 ALA A O 1
ATOM 780 N N . GLY A 1 101 ? -9.227 3.848 -29.206 1.00 38.81 101 GLY A N 1
ATOM 781 C CA . GLY A 1 101 ? -9.725 2.480 -29.279 1.00 38.81 101 GLY A CA 1
ATOM 782 C C . GLY A 1 101 ? -9.095 1.706 -30.444 1.00 38.81 101 GLY A C 1
ATOM 783 O O . GLY A 1 101 ? -8.828 2.296 -31.492 1.00 38.81 101 GLY A O 1
ATOM 784 N N . PRO A 1 102 ? -8.895 0.386 -30.315 1.00 49.56 102 PRO A N 1
ATOM 785 C CA . PRO A 1 102 ? -8.644 -0.466 -31.466 1.00 49.56 102 PRO A CA 1
ATOM 786 C C . PRO A 1 102 ? -9.948 -0.679 -32.251 1.00 49.56 102 PRO A C 1
ATOM 788 O O . PRO A 1 102 ? -10.965 -1.108 -31.702 1.00 49.56 102 PRO A O 1
ATOM 791 N N . SER A 1 103 ? -9.915 -0.368 -33.548 1.00 44.59 103 SER A N 1
ATOM 792 C CA . SER A 1 103 ? -10.977 -0.672 -34.507 1.00 44.59 103 SER A CA 1
ATOM 793 C C . SER A 1 103 ? -10.974 -2.165 -34.842 1.00 44.59 103 SER A C 1
ATOM 795 O O . SER A 1 103 ? -10.001 -2.671 -35.398 1.00 44.59 103 SER A O 1
ATOM 797 N N . TRP A 1 104 ? -12.070 -2.860 -34.561 1.00 44.06 104 TRP A N 1
ATOM 798 C CA . TRP A 1 104 ? -12.343 -4.197 -35.081 1.00 44.06 104 TRP A CA 1
ATOM 799 C C . TRP A 1 104 ? -13.616 -4.114 -35.923 1.00 44.06 104 TRP A C 1
ATOM 801 O O . TRP A 1 104 ? -14.690 -3.754 -35.443 1.00 44.06 104 TRP A O 1
ATOM 811 N N . SER A 1 105 ? -13.453 -4.367 -37.219 1.00 45.69 105 SER A N 1
ATOM 812 C CA . SER A 1 105 ? -14.528 -4.407 -38.204 1.00 45.69 105 SER A CA 1
ATOM 813 C C . SER A 1 105 ? -15.299 -5.717 -38.062 1.00 45.69 105 SER A C 1
ATOM 815 O O . SER A 1 105 ? -14.723 -6.799 -38.164 1.00 45.69 105 SER A O 1
ATOM 817 N N . ALA A 1 106 ? -16.605 -5.608 -37.832 1.00 37.62 106 ALA A N 1
ATOM 818 C CA . ALA A 1 106 ? -17.539 -6.722 -37.755 1.00 37.62 106 ALA A CA 1
ATOM 819 C C . ALA A 1 106 ? -17.931 -7.233 -39.155 1.00 37.62 106 ALA A C 1
ATOM 821 O O . ALA A 1 106 ? -18.336 -6.450 -40.014 1.00 37.62 106 ALA A O 1
ATOM 822 N N . GLY A 1 107 ? -17.865 -8.553 -39.354 1.00 38.53 107 GLY A N 1
ATOM 823 C CA . GLY A 1 107 ? -18.571 -9.281 -40.412 1.00 38.53 107 GLY A CA 1
ATOM 824 C C . GLY A 1 107 ? -19.848 -9.903 -39.840 1.00 38.53 107 GLY A C 1
ATOM 825 O O . GLY A 1 107 ? -19.809 -10.560 -38.804 1.00 38.53 107 GLY A O 1
ATOM 826 N N . ALA A 1 108 ? -20.980 -9.634 -40.487 1.00 40.06 108 ALA A N 1
ATOM 827 C CA . ALA A 1 108 ? -22.331 -9.944 -40.029 1.00 40.06 108 ALA A CA 1
ATOM 828 C C . ALA A 1 108 ? -22.799 -11.377 -40.354 1.00 40.06 108 ALA A C 1
ATOM 830 O O . ALA A 1 108 ? -22.502 -11.890 -41.429 1.00 40.06 108 ALA A O 1
ATOM 831 N N . ALA A 1 109 ? -23.654 -11.942 -39.492 1.00 43.19 109 ALA A N 1
ATOM 832 C CA . ALA A 1 109 ? -24.750 -12.843 -39.875 1.00 43.19 109 ALA A CA 1
ATOM 833 C C . ALA A 1 109 ? -25.870 -12.826 -38.793 1.00 43.19 109 ALA A C 1
ATOM 835 O O . ALA A 1 109 ? -25.533 -12.764 -37.608 1.00 43.19 109 ALA A O 1
ATOM 836 N N . PRO A 1 110 ? -27.177 -12.833 -39.153 1.00 52.53 110 PRO A N 1
ATOM 837 C CA . PRO A 1 110 ? -28.277 -12.518 -38.227 1.00 52.53 110 PRO A CA 1
ATOM 838 C C . PRO A 1 110 ? -29.134 -13.709 -37.728 1.00 52.53 110 PRO A C 1
ATOM 840 O O . PRO A 1 110 ? -29.391 -14.643 -38.480 1.00 52.53 110 PRO A O 1
ATOM 843 N N . ALA A 1 111 ? -29.701 -13.512 -36.520 1.00 41.22 111 ALA A N 1
ATOM 844 C CA . ALA A 1 111 ? -30.979 -14.019 -35.956 1.00 41.22 111 ALA A CA 1
ATOM 845 C C . ALA A 1 111 ? -31.135 -15.539 -35.651 1.00 41.22 111 ALA A C 1
ATOM 847 O O . ALA A 1 111 ? -30.423 -16.340 -36.247 1.00 41.22 111 ALA A O 1
ATOM 848 N N . PRO A 1 112 ? -32.080 -15.979 -34.770 1.00 54.91 112 PRO A N 1
ATOM 849 C CA . PRO A 1 112 ? -33.155 -15.238 -34.084 1.00 54.91 112 PRO A CA 1
ATOM 850 C C . PRO A 1 112 ? -33.217 -15.374 -32.539 1.00 54.91 112 PRO A C 1
ATOM 852 O O . PRO A 1 112 ? -32.584 -16.221 -31.917 1.00 54.91 112 PRO A O 1
ATOM 855 N N . ALA A 1 113 ? -34.033 -14.498 -31.942 1.00 50.75 113 ALA A N 1
ATOM 856 C CA . ALA A 1 113 ? -34.340 -14.381 -30.515 1.00 50.75 113 ALA A CA 1
ATOM 857 C C . ALA A 1 113 ? -35.178 -15.543 -29.943 1.00 50.75 113 ALA A C 1
ATOM 859 O O . ALA A 1 113 ? -35.963 -16.159 -30.668 1.00 50.75 113 ALA A O 1
ATOM 860 N N . PRO A 1 114 ? -35.141 -15.716 -28.609 1.00 55.41 114 PRO A N 1
ATOM 861 C CA . PRO A 1 114 ? -36.383 -15.882 -27.860 1.00 55.41 114 PRO A CA 1
ATOM 862 C C . PRO A 1 114 ? -36.547 -14.885 -26.697 1.00 55.41 114 PRO A C 1
ATOM 864 O O . PRO A 1 114 ? -35.613 -14.268 -26.194 1.00 55.41 114 PRO A O 1
ATOM 867 N N . VAL A 1 115 ? -37.819 -14.726 -26.350 1.00 52.59 115 VAL A N 1
ATOM 868 C CA . VAL A 1 115 ? -38.490 -13.748 -25.485 1.00 52.59 115 VAL A CA 1
ATOM 869 C C . VAL A 1 115 ? -38.520 -14.248 -24.022 1.00 52.59 115 VAL A C 1
ATOM 871 O O . VAL A 1 115 ? -38.483 -15.455 -23.807 1.00 52.59 115 VAL A O 1
ATOM 874 N N . VAL A 1 116 ? -38.738 -13.319 -23.065 1.00 40.62 116 VAL A N 1
ATOM 875 C CA . VAL A 1 116 ? -39.181 -13.499 -21.647 1.00 40.62 116 VAL A CA 1
ATOM 876 C C . VAL A 1 116 ? -38.018 -13.749 -20.657 1.00 40.62 116 VAL A C 1
ATOM 878 O O . VAL A 1 116 ? -37.210 -14.626 -20.903 1.00 40.62 116 VAL A O 1
ATOM 881 N N . ALA A 1 117 ? -37.797 -13.075 -19.515 1.00 42.38 117 ALA A N 1
ATOM 882 C CA . ALA A 1 117 ? -38.503 -12.112 -18.647 1.00 42.38 117 ALA A CA 1
ATOM 883 C C . ALA A 1 117 ? -37.458 -11.350 -17.772 1.00 42.38 117 ALA A C 1
ATOM 885 O O . ALA A 1 117 ? -36.298 -11.762 -17.725 1.00 42.38 117 ALA A O 1
ATOM 886 N N . PRO A 1 118 ? -37.825 -10.265 -17.052 1.00 48.88 118 PRO A N 1
ATOM 887 C CA . PRO A 1 118 ? -36.877 -9.483 -16.257 1.00 48.88 118 PRO A CA 1
ATOM 888 C C . PRO A 1 118 ? -36.535 -10.186 -14.935 1.00 48.88 118 PRO A C 1
ATOM 890 O O . PRO A 1 118 ? -37.375 -10.269 -14.038 1.00 48.88 118 PRO A O 1
ATOM 893 N N . ILE A 1 119 ? -35.290 -10.639 -14.774 1.00 43.47 119 ILE A N 1
ATOM 894 C CA . ILE A 1 119 ? -34.773 -11.039 -13.461 1.00 43.47 119 ILE A CA 1
ATOM 895 C C . ILE A 1 119 ? -34.187 -9.796 -12.795 1.00 43.47 119 ILE A C 1
ATOM 897 O O . ILE A 1 119 ? -33.141 -9.265 -13.162 1.00 43.47 119 ILE A O 1
ATOM 901 N N . ARG A 1 120 ? -34.947 -9.302 -11.824 1.00 47.25 120 ARG A N 1
ATOM 902 C CA . ARG A 1 120 ? -34.588 -8.236 -10.899 1.00 47.25 120 ARG A CA 1
ATOM 903 C C . ARG A 1 120 ? -33.720 -8.850 -9.799 1.00 47.25 120 ARG A C 1
ATOM 905 O O . ARG A 1 120 ? -34.248 -9.246 -8.767 1.00 47.25 120 ARG A O 1
ATOM 912 N N . GLU A 1 121 ? -32.408 -8.931 -9.998 1.00 48.81 121 GLU A N 1
ATOM 913 C CA . GLU A 1 121 ? -31.486 -9.247 -8.899 1.00 48.81 121 GLU A CA 1
ATOM 914 C C . GLU A 1 121 ? -31.214 -7.974 -8.092 1.00 48.81 121 GLU A C 1
ATOM 916 O O . GLU A 1 121 ? -30.247 -7.244 -8.293 1.00 48.81 121 GLU A O 1
ATOM 921 N N . GLN A 1 122 ? -32.137 -7.670 -7.179 1.00 49.66 122 GLN A N 1
ATOM 922 C CA . GLN A 1 122 ? -31.770 -6.956 -5.963 1.00 49.66 122 GLN A CA 1
ATOM 923 C C . GLN A 1 122 ? -30.929 -7.924 -5.125 1.00 49.66 122 GLN A C 1
ATOM 925 O O . GLN A 1 122 ? -31.436 -9.005 -4.815 1.00 49.66 122 GLN A O 1
ATOM 930 N N . PRO A 1 123 ? -29.704 -7.579 -4.693 1.00 49.03 123 PRO A N 1
ATOM 931 C CA . PRO A 1 123 ? -29.151 -8.243 -3.531 1.00 49.03 123 PRO A CA 1
ATOM 932 C C . PRO A 1 123 ? -30.084 -7.910 -2.368 1.00 49.03 123 PRO A C 1
ATOM 934 O O . PRO A 1 123 ? -30.154 -6.775 -1.889 1.00 49.03 123 PRO A O 1
ATOM 937 N N . ALA A 1 124 ? -30.873 -8.907 -1.975 1.00 44.53 124 ALA A N 1
ATOM 938 C CA . ALA A 1 124 ? -31.568 -8.927 -0.710 1.00 44.53 124 ALA A CA 1
ATOM 939 C C . ALA A 1 124 ? -30.495 -8.788 0.370 1.00 44.53 124 ALA A C 1
ATOM 941 O O . ALA A 1 124 ? -29.841 -9.761 0.742 1.00 44.53 124 ALA A O 1
ATOM 942 N N . PHE A 1 125 ? -30.277 -7.560 0.843 1.00 47.91 125 PHE A N 1
ATOM 943 C CA . PHE A 1 125 ? -29.591 -7.365 2.103 1.00 47.91 125 PHE A CA 1
ATOM 944 C C . PHE A 1 125 ? -30.381 -8.152 3.137 1.00 47.91 125 PHE A C 1
ATOM 946 O O . PHE A 1 125 ? -31.572 -7.922 3.363 1.00 47.91 125 PHE A O 1
ATOM 953 N N . LEU A 1 126 ? -29.694 -9.163 3.654 1.00 46.25 126 LEU A N 1
ATOM 954 C CA . LEU A 1 126 ? -30.145 -10.086 4.666 1.00 46.25 126 LEU A CA 1
ATOM 955 C C . LEU A 1 126 ? -30.897 -9.307 5.744 1.00 46.25 126 LEU A C 1
ATOM 957 O O . LEU A 1 126 ? -30.334 -8.463 6.441 1.00 46.25 126 LEU A O 1
ATOM 961 N N . ARG A 1 127 ? -32.191 -9.614 5.877 1.00 44.62 127 ARG A N 1
ATOM 962 C CA . ARG A 1 127 ? -32.910 -9.422 7.130 1.00 44.62 127 ARG A CA 1
ATOM 963 C C . ARG A 1 127 ? -32.071 -10.099 8.206 1.00 44.62 127 ARG A C 1
ATOM 965 O O . ARG A 1 127 ? -32.030 -11.325 8.267 1.00 44.62 127 ARG A O 1
ATOM 972 N N . VAL A 1 128 ? -31.419 -9.307 9.048 1.00 48.88 128 VAL A N 1
ATOM 973 C CA . VAL A 1 128 ? -30.944 -9.788 10.340 1.00 48.88 128 VAL A CA 1
ATOM 974 C C . VAL A 1 128 ? -32.206 -10.128 11.122 1.00 48.88 128 VAL A C 1
ATOM 976 O O . VAL A 1 128 ? -32.888 -9.252 11.652 1.00 48.88 128 VAL A O 1
ATOM 979 N N . ALA A 1 129 ? -32.581 -11.406 11.103 1.00 42.25 129 ALA A N 1
ATOM 980 C CA . ALA A 1 129 ? -33.519 -11.945 12.062 1.00 42.25 129 ALA A CA 1
ATOM 981 C C . ALA A 1 129 ? -32.863 -11.769 13.432 1.00 42.25 129 ALA A C 1
ATOM 983 O O . ALA A 1 129 ? -31.940 -12.491 13.799 1.00 42.25 129 ALA A O 1
ATOM 984 N N . SER A 1 130 ? -33.304 -10.738 14.145 1.00 46.16 130 SER A N 1
ATOM 985 C CA . SER A 1 130 ? -33.025 -10.561 15.559 1.00 46.16 130 SER A CA 1
ATOM 986 C C . SER A 1 130 ? -33.709 -11.715 16.294 1.00 46.16 130 SER A C 1
ATOM 988 O O . SER A 1 130 ? -34.885 -11.644 16.642 1.00 46.16 130 SER A O 1
ATOM 990 N N . LEU A 1 131 ? -32.994 -12.827 16.453 1.00 43.94 131 LEU A N 1
ATOM 991 C CA . LEU A 1 131 ? -33.291 -13.805 17.488 1.00 43.94 131 LEU A CA 1
ATOM 992 C C . LEU A 1 131 ? -32.711 -13.225 18.776 1.00 43.94 131 LEU A C 1
ATOM 994 O O . LEU A 1 131 ? -31.554 -13.463 19.113 1.00 43.94 131 LEU A O 1
ATOM 998 N N . LEU A 1 132 ? -33.506 -12.381 19.439 1.00 49.84 132 LEU A N 1
ATOM 999 C CA . LEU A 1 132 ? -33.238 -11.963 20.809 1.00 49.84 132 LEU A CA 1
ATOM 1000 C C . LEU A 1 132 ? -33.070 -13.219 21.682 1.00 49.84 132 LEU A C 1
ATOM 1002 O O . LEU A 1 132 ? -33.990 -14.041 21.718 1.00 49.84 132 LEU A O 1
ATOM 1006 N N . PRO A 1 133 ? -31.980 -13.354 22.454 1.00 47.06 133 PRO A N 1
ATOM 1007 C CA . PRO A 1 133 ? -32.049 -14.099 23.694 1.00 47.06 133 PRO A CA 1
ATOM 1008 C C . PRO A 1 133 ? -32.957 -13.300 24.630 1.00 47.06 133 PRO A C 1
ATOM 1010 O O . PRO A 1 133 ? -32.653 -12.168 25.011 1.00 47.06 133 PRO A O 1
ATOM 1013 N N . ALA A 1 134 ? -34.107 -13.873 24.965 1.00 52.47 134 ALA A N 1
ATOM 1014 C CA . ALA A 1 134 ? -34.906 -13.411 26.082 1.00 52.47 134 ALA A CA 1
ATOM 1015 C C . ALA A 1 134 ? -34.161 -13.744 27.384 1.00 52.47 134 ALA A C 1
ATOM 1017 O O . ALA A 1 134 ? -34.390 -14.789 27.978 1.00 52.47 134 ALA A O 1
ATOM 1018 N N . GLU A 1 135 ? -33.285 -12.846 27.827 1.00 46.44 135 GLU A N 1
ATOM 1019 C CA . GLU A 1 135 ? -32.941 -12.711 29.242 1.00 46.44 135 GLU A CA 1
ATOM 1020 C C . GLU A 1 135 ? -33.072 -11.242 29.638 1.00 46.44 135 GLU A C 1
ATOM 1022 O O . GLU A 1 135 ? -32.182 -10.410 29.471 1.00 46.44 135 GLU A O 1
ATOM 1027 N N . THR A 1 136 ? -34.248 -10.921 30.170 1.00 53.28 136 THR A N 1
ATOM 1028 C CA . THR A 1 136 ? -34.484 -9.736 30.985 1.00 53.28 136 THR A CA 1
ATOM 1029 C C . THR A 1 136 ? -33.620 -9.811 32.242 1.00 53.28 136 THR A C 1
ATOM 1031 O O . THR A 1 136 ? -34.059 -10.317 33.273 1.00 53.28 136 THR A O 1
ATOM 1034 N N . SER A 1 137 ? -32.407 -9.268 32.178 1.00 43.97 137 SER A N 1
ATOM 1035 C CA . SER A 1 137 ? -31.760 -8.681 33.347 1.00 43.97 137 SER A CA 1
ATOM 1036 C C . SER A 1 137 ? -31.669 -7.176 33.118 1.00 43.97 137 SER A C 1
ATOM 1038 O O . SER A 1 137 ? -30.847 -6.670 32.359 1.00 43.97 137 SER A O 1
ATOM 1040 N N . ASN A 1 138 ? -32.577 -6.443 33.759 1.00 51.97 138 ASN A N 1
ATOM 1041 C CA . ASN A 1 138 ? -32.507 -4.992 33.879 1.00 51.97 138 ASN A CA 1
ATOM 1042 C C . ASN A 1 138 ? -31.331 -4.643 34.802 1.00 51.97 138 ASN A C 1
ATOM 1044 O O . ASN A 1 138 ? -31.520 -4.232 35.944 1.00 51.97 138 ASN A O 1
ATOM 1048 N N . THR A 1 139 ? -30.106 -4.866 34.339 1.00 59.06 139 THR A N 1
ATOM 1049 C CA . THR A 1 139 ? -28.946 -4.183 34.897 1.00 59.06 139 THR A CA 1
ATOM 1050 C C . THR A 1 139 ? -28.932 -2.799 34.256 1.00 59.06 139 THR A C 1
ATOM 1052 O O . THR A 1 139 ? -29.063 -2.702 33.032 1.00 59.06 139 THR A O 1
ATOM 1055 N N . PRO A 1 140 ? -28.862 -1.701 35.031 1.00 58.25 140 PRO A N 1
ATOM 1056 C CA . PRO A 1 140 ? -28.626 -0.405 34.418 1.00 58.25 140 PRO A CA 1
ATOM 1057 C C . PRO A 1 140 ? -27.328 -0.553 33.631 1.00 58.25 140 PRO A C 1
ATOM 1059 O O . PRO A 1 140 ? -26.327 -0.977 34.206 1.00 58.25 140 PRO A O 1
ATOM 1062 N N . VAL A 1 141 ? -27.363 -0.279 32.324 1.00 65.69 141 VAL A N 1
ATOM 1063 C CA . VAL A 1 141 ? -26.155 -0.162 31.505 1.00 65.69 141 VAL A CA 1
ATOM 1064 C C . VAL A 1 141 ? -25.262 0.825 32.240 1.00 65.69 141 VAL A C 1
ATOM 1066 O O . VAL A 1 141 ? -25.531 2.026 32.271 1.00 65.69 141 VAL A O 1
ATOM 1069 N N . THR A 1 142 ? -24.273 0.298 32.953 1.00 78.00 142 THR A N 1
ATOM 1070 C CA . THR A 1 142 ? -23.401 1.114 33.776 1.00 78.00 142 THR A CA 1
ATOM 1071 C C . THR A 1 142 ? -22.548 1.935 32.826 1.00 78.00 142 THR A C 1
ATOM 1073 O O . THR A 1 142 ? -22.123 1.457 31.774 1.00 78.00 142 THR A O 1
ATOM 1076 N N . GLU A 1 143 ? -22.297 3.191 33.178 1.00 84.31 143 GLU A N 1
ATOM 1077 C CA . GLU A 1 143 ? -21.458 4.100 32.391 1.00 84.31 143 GLU A CA 1
ATOM 1078 C C . GLU A 1 143 ? -20.114 3.450 32.002 1.00 84.31 143 GLU A C 1
ATOM 1080 O O . GLU A 1 143 ? -19.651 3.582 30.869 1.00 84.31 143 GLU A O 1
ATOM 1085 N N . ALA A 1 144 ? -19.559 2.626 32.897 1.00 85.69 144 ALA A N 1
ATOM 1086 C CA . ALA A 1 144 ? -18.361 1.826 32.661 1.00 85.69 144 ALA A CA 1
ATOM 1087 C C . ALA A 1 144 ? -18.487 0.848 31.473 1.00 85.69 144 ALA A C 1
ATOM 1089 O O . ALA A 1 144 ? -17.551 0.731 30.684 1.00 85.69 144 ALA A O 1
ATOM 1090 N N . ALA A 1 145 ? -19.632 0.178 31.301 1.00 88.81 145 ALA A N 1
ATOM 1091 C CA . ALA A 1 145 ? -19.848 -0.752 30.192 1.00 88.81 145 ALA A CA 1
ATOM 1092 C C . ALA A 1 145 ? -19.859 -0.031 28.833 1.00 88.81 145 ALA A C 1
ATOM 1094 O O . ALA A 1 145 ? -19.299 -0.534 27.858 1.00 88.81 145 ALA A O 1
ATOM 1095 N N . MET A 1 146 ? -20.429 1.180 28.769 1.00 89.44 146 MET A N 1
ATOM 1096 C CA . MET A 1 146 ? -20.407 1.990 27.545 1.00 89.44 146 MET A CA 1
ATOM 1097 C C . MET A 1 146 ? -18.997 2.459 27.193 1.00 89.44 146 MET A C 1
ATOM 1099 O O . MET A 1 146 ? -18.613 2.417 26.026 1.00 89.44 146 MET A O 1
ATOM 1103 N N . VAL A 1 147 ? -18.205 2.870 28.188 1.00 92.81 147 VAL A N 1
ATOM 1104 C CA . VAL A 1 147 ? -16.810 3.281 27.961 1.00 92.81 147 VAL A CA 1
ATOM 1105 C C . VAL A 1 147 ? -15.997 2.123 27.383 1.00 92.81 147 VAL A C 1
ATOM 1107 O O . VAL A 1 147 ? -15.275 2.321 26.406 1.00 92.81 147 VAL A O 1
ATOM 1110 N N . VAL A 1 148 ? -16.158 0.910 27.920 1.00 94.00 148 VAL A N 1
ATOM 1111 C CA . VAL A 1 148 ? -15.495 -0.291 27.387 1.00 94.00 148 VAL A CA 1
ATOM 1112 C C . VAL A 1 148 ? -15.917 -0.558 25.941 1.00 94.00 148 VAL A C 1
ATOM 1114 O O . VAL A 1 148 ? -15.052 -0.724 25.084 1.00 94.00 148 VAL A O 1
ATOM 1117 N N . ALA A 1 149 ? -17.217 -0.509 25.636 1.00 92.31 149 ALA A N 1
ATOM 1118 C CA . ALA A 1 149 ? -17.712 -0.711 24.273 1.00 92.31 149 ALA A CA 1
ATOM 1119 C C . ALA A 1 149 ? -17.161 0.330 23.276 1.00 92.31 149 ALA A C 1
ATOM 1121 O O . ALA A 1 149 ? -16.813 -0.006 22.145 1.00 92.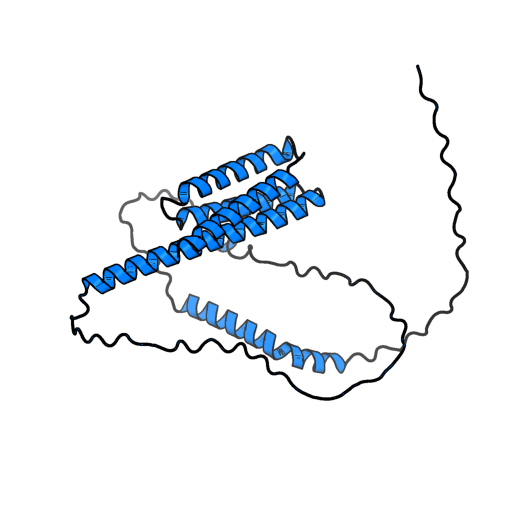31 149 ALA A O 1
ATOM 1122 N N . VAL A 1 150 ? -17.031 1.597 23.686 1.00 94.88 150 VAL A N 1
ATOM 1123 C CA . VAL A 1 150 ? -16.445 2.656 22.844 1.00 94.88 150 VAL A CA 1
ATOM 1124 C C . VAL A 1 150 ? -14.953 2.423 22.600 1.00 94.88 150 VAL A C 1
ATOM 1126 O O . VAL A 1 150 ? -14.465 2.685 21.498 1.00 94.88 150 VAL A O 1
ATOM 1129 N N . LEU A 1 151 ? -14.213 1.950 23.605 1.00 94.19 151 LEU A N 1
ATOM 1130 C CA . LEU A 1 151 ? -12.795 1.623 23.448 1.00 94.19 151 LEU A CA 1
ATOM 1131 C C . LEU A 1 151 ? -12.592 0.451 22.485 1.00 94.19 151 LEU A C 1
ATOM 1133 O O . LEU A 1 151 ? -11.712 0.530 21.628 1.00 94.19 151 LEU A O 1
ATOM 1137 N N . ASP A 1 152 ? -13.438 -0.572 22.581 1.00 93.38 152 ASP A N 1
ATOM 1138 C CA . ASP A 1 152 ? -13.410 -1.732 21.692 1.00 93.38 152 ASP A CA 1
ATOM 1139 C C . ASP A 1 152 ? -13.732 -1.341 20.239 1.00 93.38 152 ASP A C 1
ATOM 1141 O O . ASP A 1 152 ? -12.948 -1.588 19.323 1.00 93.38 152 ASP A O 1
ATOM 1145 N N . LEU A 1 153 ? -14.800 -0.564 20.025 1.00 94.88 153 LEU A N 1
ATOM 1146 C CA . LEU A 1 153 ? -15.145 -0.028 18.701 1.00 94.88 153 LEU A CA 1
ATOM 1147 C C . LEU A 1 153 ? -14.019 0.818 18.087 1.00 94.88 153 LEU A C 1
ATOM 1149 O O . LEU A 1 153 ? -13.783 0.767 16.879 1.00 94.88 153 LEU A O 1
ATOM 1153 N N . ARG A 1 154 ? -13.300 1.603 18.898 1.00 95.12 154 ARG A N 1
ATOM 1154 C CA . ARG A 1 154 ? -12.137 2.376 18.430 1.00 95.12 154 ARG A CA 1
ATOM 1155 C C . ARG A 1 154 ? -10.940 1.489 18.106 1.00 95.12 154 ARG A C 1
ATOM 1157 O O . ARG A 1 154 ? -10.161 1.842 17.220 1.00 95.12 154 ARG A O 1
ATOM 1164 N N . ALA A 1 155 ? -10.753 0.386 18.824 1.00 92.50 155 ALA A N 1
ATOM 1165 C CA . ALA A 1 155 ? -9.725 -0.594 18.499 1.00 92.50 155 ALA A CA 1
ATOM 1166 C C . ALA A 1 155 ? -10.028 -1.264 17.150 1.00 92.50 155 ALA A C 1
ATOM 1168 O O . ALA A 1 155 ? -9.164 -1.274 16.273 1.00 92.50 155 ALA A O 1
ATOM 1169 N N . GLU A 1 156 ? -11.273 -1.690 16.937 1.00 93.38 156 GLU A N 1
ATOM 1170 C CA . GLU A 1 156 ? -11.720 -2.292 15.678 1.00 93.38 156 GLU A CA 1
ATOM 1171 C C . GLU A 1 156 ? -11.614 -1.310 14.500 1.00 93.38 156 GLU A C 1
ATOM 1173 O O . GLU A 1 156 ? -11.127 -1.660 13.425 1.00 93.38 156 GLU A O 1
ATOM 1178 N N . LEU A 1 157 ? -11.997 -0.045 14.703 1.00 94.69 157 LEU A N 1
ATOM 1179 C CA . LEU A 1 157 ? -11.878 0.985 13.671 1.00 94.69 157 LEU A CA 1
ATOM 1180 C C . LEU A 1 157 ? -10.420 1.200 13.244 1.00 94.69 157 LEU A C 1
ATOM 1182 O O . LEU A 1 157 ? -10.132 1.262 12.050 1.00 94.69 157 LEU A O 1
ATOM 1186 N N . ARG A 1 158 ? -9.496 1.297 14.206 1.00 95.12 158 ARG A N 1
ATOM 1187 C CA . ARG A 1 158 ? -8.058 1.439 13.930 1.00 95.12 158 ARG A CA 1
ATOM 1188 C C . ARG A 1 158 ? -7.514 0.252 13.133 1.00 95.12 158 ARG A C 1
ATOM 1190 O O . ARG A 1 158 ? -6.814 0.450 12.142 1.00 95.12 158 ARG A O 1
ATOM 1197 N N . ARG A 1 159 ? -7.929 -0.963 13.494 1.00 93.19 159 ARG A N 1
ATOM 1198 C CA . ARG A 1 159 ? -7.580 -2.195 12.777 1.00 93.19 159 ARG A CA 1
ATOM 1199 C C . ARG A 1 159 ? -8.101 -2.213 11.337 1.00 93.19 159 ARG A C 1
ATOM 1201 O O . ARG A 1 159 ? -7.389 -2.607 10.418 1.00 93.19 159 ARG A O 1
ATOM 1208 N N . LEU A 1 160 ? -9.332 -1.758 11.110 1.00 95.69 160 LEU A N 1
ATOM 1209 C CA . LEU A 1 160 ? -9.883 -1.644 9.757 1.00 95.69 160 LEU A CA 1
ATOM 1210 C C . LEU A 1 160 ? -9.099 -0.636 8.910 1.00 95.69 160 LEU A C 1
ATOM 1212 O O . LEU A 1 160 ? -8.830 -0.896 7.736 1.00 95.69 160 LEU A O 1
ATOM 1216 N N . TRP A 1 161 ? -8.694 0.490 9.501 1.00 97.38 161 TRP A N 1
ATOM 1217 C CA . TRP A 1 161 ? -7.864 1.478 8.815 1.00 97.38 161 TRP A CA 1
ATOM 1218 C C . TRP A 1 161 ? -6.468 0.950 8.489 1.00 97.38 161 TRP A C 1
ATOM 1220 O O . TRP A 1 161 ? -6.012 1.148 7.362 1.00 97.38 161 TRP A O 1
ATOM 1230 N N . SER A 1 162 ? -5.804 0.245 9.409 1.00 96.94 162 SER A N 1
ATOM 1231 C CA . SER A 1 162 ? -4.492 -0.350 9.124 1.00 96.94 162 SER A CA 1
ATOM 1232 C C . SER A 1 162 ? -4.577 -1.367 7.979 1.00 96.94 162 SER A C 1
ATOM 1234 O O . SER A 1 162 ? -3.785 -1.300 7.036 1.00 96.94 162 SER A O 1
ATOM 1236 N N . ALA A 1 163 ? -5.597 -2.233 7.982 1.00 97.00 163 ALA A N 1
ATOM 1237 C CA . ALA A 1 163 ? -5.848 -3.184 6.901 1.00 97.00 163 ALA A CA 1
ATOM 1238 C C . ALA A 1 163 ? -6.126 -2.485 5.558 1.00 97.00 163 ALA A C 1
ATOM 1240 O O . ALA A 1 163 ? -5.608 -2.900 4.520 1.00 97.00 163 ALA A O 1
ATOM 1241 N N . TYR A 1 164 ? -6.904 -1.399 5.566 1.00 97.94 164 TYR A N 1
ATOM 1242 C CA . TYR A 1 164 ? -7.160 -0.593 4.371 1.00 97.94 164 TYR A CA 1
ATOM 1243 C C . TYR A 1 164 ? -5.864 -0.029 3.771 1.00 97.94 164 TYR A C 1
ATOM 1245 O O . TYR A 1 164 ? -5.632 -0.162 2.566 1.00 97.94 164 TYR A O 1
ATOM 1253 N N . TYR A 1 165 ? -4.997 0.564 4.596 1.00 98.31 165 TYR A N 1
ATOM 1254 C CA . TYR A 1 165 ? -3.732 1.125 4.123 1.00 98.31 165 TYR A CA 1
ATOM 1255 C C . TYR A 1 165 ? -2.759 0.052 3.617 1.00 98.31 165 TYR A C 1
ATOM 1257 O O . TYR A 1 165 ? -2.088 0.285 2.611 1.00 98.31 165 TYR A O 1
ATOM 1265 N N . LEU A 1 166 ? -2.737 -1.142 4.221 1.00 98.06 166 LEU A N 1
ATOM 1266 C CA . LEU A 1 166 ? -1.952 -2.277 3.718 1.00 98.06 166 LEU A CA 1
ATOM 1267 C C . LEU A 1 166 ? -2.415 -2.746 2.336 1.00 98.06 166 LEU A C 1
ATOM 1269 O O . LEU A 1 166 ? -1.593 -2.932 1.440 1.00 98.06 166 LEU A O 1
ATOM 1273 N N . VAL A 1 167 ? -3.725 -2.887 2.123 1.00 98.25 167 VAL A N 1
ATOM 1274 C CA . VAL A 1 167 ? -4.267 -3.252 0.802 1.00 98.25 167 VAL A CA 1
ATOM 1275 C C . VAL A 1 167 ? -3.967 -2.163 -0.229 1.00 98.25 167 VAL A C 1
ATOM 1277 O O . VAL A 1 167 ? -3.619 -2.468 -1.370 1.00 98.25 167 VAL A O 1
ATOM 1280 N N . ARG A 1 168 ? -4.042 -0.887 0.165 1.00 98.44 168 ARG A N 1
ATOM 1281 C CA . ARG A 1 168 ? -3.669 0.236 -0.702 1.00 98.44 168 ARG A CA 1
ATOM 1282 C C . ARG A 1 168 ? -2.188 0.199 -1.089 1.00 98.44 168 ARG A C 1
ATOM 1284 O O . ARG A 1 168 ? -1.881 0.369 -2.266 1.00 98.44 168 ARG A O 1
ATOM 1291 N N . ALA A 1 169 ? -1.292 -0.059 -0.137 1.00 98.69 169 ALA A N 1
ATOM 1292 C CA . ALA A 1 169 ? 0.137 -0.235 -0.396 1.00 98.69 169 ALA A CA 1
ATOM 1293 C C . ALA A 1 169 ? 0.394 -1.416 -1.350 1.00 98.69 169 ALA A C 1
ATOM 1295 O O . ALA A 1 169 ? 1.155 -1.293 -2.308 1.00 98.69 169 ALA A O 1
ATOM 1296 N N . ALA A 1 170 ? -0.305 -2.537 -1.150 1.00 98.44 170 ALA A N 1
ATOM 1297 C CA . ALA A 1 170 ? -0.220 -3.708 -2.019 1.00 98.44 170 ALA A CA 1
ATOM 1298 C C . ALA A 1 170 ? -0.684 -3.418 -3.461 1.00 98.44 170 ALA A C 1
ATOM 1300 O O . ALA A 1 170 ? -0.085 -3.928 -4.409 1.00 98.44 170 ALA A O 1
ATOM 1301 N N . LEU A 1 171 ? -1.721 -2.594 -3.643 1.00 98.31 171 LEU A N 1
ATOM 1302 C CA . LEU A 1 171 ? -2.165 -2.149 -4.968 1.00 98.31 171 LEU A CA 1
ATOM 1303 C C . LEU A 1 171 ? -1.113 -1.254 -5.638 1.00 98.31 171 LEU A C 1
ATOM 1305 O O . LEU A 1 171 ? -0.761 -1.486 -6.788 1.00 98.31 171 LEU A O 1
ATOM 1309 N N . GLN A 1 172 ? -0.549 -0.301 -4.896 1.00 98.50 172 GLN A N 1
ATOM 1310 C CA . GLN A 1 172 ? 0.512 0.580 -5.394 1.00 98.50 172 GLN A CA 1
ATOM 1311 C C . GLN A 1 172 ? 1.772 -0.204 -5.802 1.00 98.50 172 GLN A C 1
ATOM 1313 O O . GLN A 1 172 ? 2.416 0.135 -6.787 1.00 98.50 172 GLN A O 1
ATOM 1318 N N . LEU A 1 173 ? 2.108 -1.304 -5.118 1.00 98.44 173 LEU A N 1
ATOM 1319 C CA . LEU A 1 173 ? 3.193 -2.193 -5.558 1.00 98.44 173 LEU A CA 1
ATOM 1320 C C . LEU A 1 173 ? 2.913 -2.862 -6.914 1.00 98.44 173 LEU A C 1
ATOM 1322 O O . LEU A 1 173 ? 3.853 -3.124 -7.661 1.00 98.44 173 LEU A O 1
ATOM 1326 N N . ALA A 1 174 ? 1.648 -3.138 -7.246 1.00 98.31 174 ALA A N 1
ATOM 1327 C CA . ALA A 1 174 ? 1.286 -3.651 -8.567 1.00 98.31 174 ALA A CA 1
ATOM 1328 C C . ALA A 1 174 ? 1.445 -2.577 -9.658 1.00 98.31 174 ALA A C 1
ATOM 1330 O O . ALA A 1 174 ? 1.874 -2.897 -10.765 1.00 98.31 174 ALA A O 1
ATOM 1331 N N . ASP A 1 175 ? 1.165 -1.311 -9.333 1.00 98.44 175 ASP A N 1
ATOM 1332 C CA . ASP A 1 175 ? 1.426 -0.183 -10.234 1.00 98.44 175 ASP A CA 1
ATOM 1333 C C . ASP A 1 175 ? 2.937 0.002 -10.461 1.00 98.44 175 ASP A C 1
ATOM 1335 O O . ASP A 1 175 ? 3.374 0.160 -11.599 1.00 98.44 175 ASP A O 1
ATOM 1339 N N . ALA A 1 176 ? 3.753 -0.119 -9.406 1.00 98.44 176 ALA A N 1
ATOM 1340 C CA . ALA A 1 176 ? 5.214 -0.093 -9.516 1.00 98.44 176 ALA A CA 1
ATOM 1341 C C . ALA A 1 176 ? 5.746 -1.231 -10.407 1.00 98.44 176 ALA A C 1
ATOM 1343 O O . ALA A 1 176 ? 6.612 -1.000 -11.246 1.00 98.44 176 ALA A O 1
ATOM 1344 N N . GLU A 1 177 ? 5.202 -2.447 -10.274 1.00 98.12 177 GLU A N 1
ATOM 1345 C CA . GLU A 1 177 ? 5.532 -3.576 -11.158 1.00 98.12 177 GLU A CA 1
ATOM 1346 C C . GLU A 1 177 ? 5.174 -3.268 -12.623 1.00 98.12 177 GLU A C 1
ATOM 1348 O O . GLU A 1 177 ? 5.944 -3.568 -13.535 1.00 98.12 177 GLU A O 1
ATOM 1353 N N . ALA A 1 178 ? 4.019 -2.646 -12.878 1.00 98.12 178 ALA A N 1
ATOM 1354 C CA . ALA A 1 178 ? 3.616 -2.267 -14.230 1.00 98.12 178 ALA A CA 1
ATOM 1355 C C . ALA A 1 178 ? 4.565 -1.224 -14.851 1.00 98.12 178 ALA A C 1
ATOM 1357 O O . ALA A 1 178 ? 4.922 -1.361 -16.024 1.00 98.12 178 ALA A O 1
ATOM 1358 N N . SER A 1 179 ? 5.008 -0.235 -14.070 1.00 97.88 179 SER A N 1
ATOM 1359 C CA . SER A 1 179 ? 5.996 0.767 -14.494 1.00 97.88 179 SER A CA 1
ATOM 1360 C C . SER A 1 179 ? 7.373 0.152 -14.757 1.00 97.88 179 SER A C 1
ATOM 1362 O O . SER A 1 179 ? 8.007 0.459 -15.769 1.00 97.88 179 SER A O 1
ATOM 1364 N N . LEU A 1 180 ? 7.811 -0.794 -13.919 1.00 97.25 180 LEU A N 1
ATOM 1365 C CA . LEU A 1 180 ? 9.086 -1.486 -14.107 1.00 97.25 180 LEU A CA 1
ATOM 1366 C C . LEU A 1 180 ? 9.113 -2.280 -15.425 1.00 97.25 180 LEU A C 1
ATOM 1368 O O . LEU A 1 180 ? 10.106 -2.250 -16.149 1.00 97.25 180 LEU A O 1
ATOM 1372 N N . ARG A 1 181 ? 7.994 -2.914 -15.807 1.00 96.06 181 ARG A N 1
ATOM 1373 C CA . ARG A 1 181 ? 7.874 -3.670 -17.072 1.00 96.06 181 ARG A CA 1
ATOM 1374 C C . ARG A 1 181 ? 8.027 -2.818 -18.330 1.00 96.06 181 ARG A C 1
ATOM 1376 O O . ARG A 1 181 ? 8.414 -3.346 -19.371 1.00 96.06 181 ARG A O 1
ATOM 1383 N N . VAL A 1 182 ? 7.706 -1.527 -18.258 1.00 97.75 182 VAL A N 1
ATOM 1384 C CA . VAL A 1 182 ? 7.937 -0.573 -19.358 1.00 97.75 182 VAL A CA 1
ATOM 1385 C C . VAL A 1 182 ? 9.281 0.155 -19.228 1.00 97.75 182 VAL A C 1
ATOM 1387 O O . VAL A 1 182 ? 9.559 1.055 -20.016 1.00 97.75 182 VAL A O 1
ATOM 1390 N N . ASN A 1 183 ? 10.136 -0.276 -18.292 1.00 96.00 183 ASN A N 1
ATOM 1391 C CA . ASN A 1 183 ? 11.423 0.327 -17.937 1.00 96.00 183 ASN A CA 1
ATOM 1392 C C . ASN A 1 183 ? 11.319 1.798 -17.485 1.00 96.00 183 ASN A C 1
ATOM 1394 O O . ASN A 1 183 ? 12.254 2.573 -17.687 1.00 96.00 183 ASN A O 1
ATOM 1398 N N . ASP A 1 184 ? 10.204 2.190 -16.861 1.00 97.56 184 ASP A N 1
ATOM 1399 C CA . ASP A 1 184 ? 10.033 3.524 -16.278 1.00 97.56 184 ASP A CA 1
ATOM 1400 C C . ASP A 1 184 ? 10.473 3.519 -14.804 1.00 97.56 184 ASP A C 1
ATOM 1402 O O . ASP A 1 184 ? 9.682 3.316 -13.875 1.00 97.56 184 ASP A O 1
ATOM 1406 N N . LEU A 1 185 ? 11.785 3.665 -14.593 1.00 97.12 185 LEU A N 1
ATOM 1407 C CA . LEU A 1 185 ? 12.393 3.610 -13.259 1.00 97.12 185 LEU A CA 1
ATOM 1408 C C . LEU A 1 185 ? 12.031 4.828 -12.398 1.00 97.12 185 LEU A C 1
ATOM 1410 O O . LEU A 1 185 ? 11.860 4.680 -11.190 1.00 97.12 185 LEU A O 1
ATOM 1414 N N . GLU A 1 186 ? 11.856 6.006 -13.004 1.00 98.00 186 GLU A N 1
ATOM 1415 C CA . GLU A 1 186 ? 11.471 7.223 -12.278 1.00 98.00 186 GLU A CA 1
ATOM 1416 C C . GLU A 1 186 ? 10.047 7.092 -11.724 1.00 98.00 186 GLU A C 1
ATOM 1418 O O . GLU A 1 186 ? 9.798 7.376 -10.548 1.00 98.00 186 GLU A O 1
ATOM 1423 N N . GLU A 1 187 ? 9.109 6.606 -12.543 1.00 98.00 187 GLU A N 1
ATOM 1424 C CA . GLU A 1 187 ? 7.746 6.363 -12.077 1.00 98.00 187 GLU A CA 1
ATOM 1425 C C . GLU A 1 187 ? 7.711 5.242 -11.034 1.00 98.00 187 GLU A C 1
ATOM 1427 O O . GLU A 1 187 ? 7.011 5.356 -10.028 1.00 98.00 187 GLU A O 1
ATOM 1432 N N . THR A 1 188 ? 8.515 4.191 -11.212 1.00 98.31 188 THR A N 1
ATOM 1433 C CA . THR A 1 188 ? 8.648 3.123 -10.209 1.00 98.31 188 THR A CA 1
ATOM 1434 C C . THR A 1 188 ? 9.097 3.687 -8.859 1.00 98.31 188 THR A C 1
ATOM 1436 O O . THR A 1 188 ? 8.484 3.390 -7.831 1.00 98.31 188 THR A O 1
ATOM 1439 N N . GLU A 1 189 ? 10.117 4.551 -8.837 1.00 98.12 189 GLU A N 1
ATOM 1440 C CA . GLU A 1 189 ? 10.578 5.199 -7.608 1.00 98.12 189 GLU A CA 1
ATOM 1441 C C . GLU A 1 189 ? 9.478 6.058 -6.967 1.00 98.12 189 GLU A C 1
ATOM 1443 O O . GLU A 1 189 ? 9.227 5.953 -5.761 1.00 98.12 189 GLU A O 1
ATOM 1448 N N . ARG A 1 190 ? 8.784 6.877 -7.766 1.00 98.44 190 ARG A N 1
ATOM 1449 C CA . ARG A 1 190 ? 7.679 7.730 -7.303 1.00 98.44 190 ARG A CA 1
ATOM 1450 C C . ARG A 1 190 ? 6.560 6.910 -6.660 1.00 98.44 190 ARG A C 1
ATOM 1452 O O . ARG A 1 190 ? 6.041 7.277 -5.598 1.00 98.44 190 ARG A O 1
ATOM 1459 N N . VAL A 1 191 ? 6.197 5.785 -7.271 1.00 98.44 191 VAL A N 1
ATOM 1460 C CA . VAL A 1 191 ? 5.190 4.877 -6.716 1.00 98.44 191 VAL A CA 1
ATOM 1461 C C . VAL A 1 191 ? 5.695 4.245 -5.416 1.00 98.44 191 VAL A C 1
ATOM 1463 O O . VAL A 1 191 ? 4.954 4.240 -4.433 1.00 98.44 191 VAL A O 1
ATOM 1466 N N . LEU A 1 192 ? 6.957 3.807 -5.338 1.00 98.31 192 LEU A N 1
ATOM 1467 C CA . LEU A 1 192 ? 7.536 3.241 -4.109 1.00 98.31 192 LEU A CA 1
ATOM 1468 C C . LEU A 1 192 ? 7.595 4.240 -2.942 1.00 98.31 192 LEU A C 1
ATOM 1470 O O . LEU A 1 192 ? 7.371 3.849 -1.796 1.00 98.31 192 LEU A O 1
ATOM 1474 N N . VAL A 1 193 ? 7.831 5.530 -3.202 1.00 98.31 193 VAL A N 1
ATOM 1475 C CA . VAL A 1 193 ? 7.687 6.585 -2.176 1.00 98.31 193 VAL A CA 1
ATOM 1476 C C . VAL A 1 193 ? 6.259 6.601 -1.627 1.00 98.31 193 VAL A C 1
ATOM 1478 O O . VAL A 1 193 ? 6.049 6.655 -0.416 1.00 98.31 193 VAL A O 1
ATOM 1481 N N . THR A 1 194 ? 5.272 6.507 -2.517 1.00 98.38 194 THR A N 1
ATOM 1482 C CA . THR A 1 194 ? 3.853 6.520 -2.144 1.00 98.38 194 THR A CA 1
ATOM 1483 C C . THR A 1 194 ? 3.460 5.269 -1.350 1.00 98.38 194 THR A C 1
ATOM 1485 O O . THR A 1 194 ? 2.698 5.375 -0.387 1.00 98.38 194 THR A O 1
ATOM 1488 N N . VAL A 1 195 ? 4.018 4.102 -1.694 1.00 98.56 195 VAL A N 1
ATOM 1489 C CA . VAL A 1 195 ? 3.882 2.866 -0.902 1.00 98.56 195 VAL A CA 1
ATOM 1490 C C . VAL A 1 195 ? 4.393 3.093 0.521 1.00 98.56 195 VAL A C 1
ATOM 1492 O O . VAL A 1 195 ? 3.699 2.742 1.473 1.00 98.56 195 VAL A O 1
ATOM 1495 N N . GLY A 1 196 ? 5.564 3.721 0.678 1.00 98.31 196 GLY A N 1
ATOM 1496 C CA . GLY A 1 196 ? 6.132 4.059 1.987 1.00 98.31 196 GLY A CA 1
ATOM 1497 C C . GLY A 1 196 ? 5.175 4.880 2.856 1.00 98.31 196 GLY A C 1
ATOM 1498 O O . GLY A 1 196 ? 4.911 4.500 3.992 1.00 98.31 196 GLY A O 1
ATOM 1499 N N . ILE A 1 197 ? 4.558 5.922 2.290 1.00 98.50 197 ILE A N 1
ATOM 1500 C CA . ILE A 1 197 ? 3.568 6.757 2.995 1.00 98.50 197 ILE A CA 1
ATOM 1501 C C . ILE A 1 197 ? 2.349 5.930 3.426 1.00 98.50 197 ILE A C 1
ATOM 1503 O O . ILE A 1 197 ? 1.877 6.053 4.555 1.00 98.50 197 ILE A O 1
ATOM 1507 N N . SER A 1 198 ? 1.830 5.066 2.548 1.00 98.44 198 SER A N 1
ATOM 1508 C CA . SER A 1 198 ? 0.720 4.170 2.900 1.00 98.44 198 SER A CA 1
ATOM 1509 C C . SER A 1 198 ? 1.093 3.240 4.062 1.00 98.44 198 SER A C 1
ATOM 1511 O O . SER A 1 198 ? 0.266 2.995 4.938 1.00 98.44 198 SER A O 1
ATOM 1513 N N . LEU A 1 199 ? 2.334 2.748 4.107 1.00 98.56 199 LEU A N 1
ATOM 1514 C CA . LEU A 1 199 ? 2.818 1.905 5.201 1.00 98.56 199 LEU A CA 1
ATOM 1515 C C . LEU A 1 199 ? 3.044 2.680 6.503 1.00 98.56 199 LEU A C 1
ATOM 1517 O O . LEU A 1 199 ? 2.790 2.130 7.573 1.00 98.56 199 LEU A O 1
ATOM 1521 N N . ASP A 1 200 ? 3.467 3.941 6.434 1.00 98.44 200 ASP A N 1
ATOM 1522 C CA . ASP A 1 200 ? 3.564 4.817 7.605 1.00 98.44 200 ASP A CA 1
ATOM 1523 C C . ASP A 1 200 ? 2.179 5.016 8.240 1.00 98.44 200 ASP A C 1
ATOM 1525 O O . ASP A 1 200 ? 2.000 4.788 9.437 1.00 98.44 200 ASP A O 1
ATOM 1529 N N . LEU A 1 201 ? 1.168 5.318 7.417 1.00 98.38 201 LEU A N 1
ATOM 1530 C CA . LEU A 1 201 ? -0.223 5.442 7.864 1.00 98.38 201 LEU A CA 1
ATOM 1531 C C . LEU A 1 201 ? -0.769 4.121 8.424 1.00 98.38 201 LEU A C 1
ATOM 1533 O O . LEU A 1 201 ? -1.484 4.119 9.426 1.00 98.38 201 LEU A O 1
ATOM 1537 N N . ALA A 1 202 ? -0.425 2.986 7.807 1.00 98.12 202 ALA A N 1
ATOM 1538 C CA . ALA A 1 202 ? -0.794 1.675 8.333 1.00 98.12 202 ALA A CA 1
ATOM 1539 C C . ALA A 1 202 ? -0.176 1.434 9.719 1.00 98.12 202 ALA A C 1
ATOM 1541 O O . ALA A 1 202 ? -0.873 0.974 10.623 1.00 98.12 202 ALA A O 1
ATOM 1542 N N . TYR A 1 203 ? 1.101 1.781 9.898 1.00 98.06 203 TYR A N 1
ATOM 1543 C CA . TYR A 1 203 ? 1.833 1.614 11.152 1.00 98.06 203 TYR A CA 1
ATOM 1544 C C . TYR A 1 203 ? 1.225 2.448 12.285 1.00 98.06 203 TYR A C 1
ATOM 1546 O O . TYR A 1 203 ? 1.009 1.932 13.383 1.00 98.06 203 TYR A O 1
ATOM 1554 N N . GLU A 1 204 ? 0.884 3.709 12.016 1.00 97.69 204 GLU A N 1
ATOM 1555 C CA . GLU A 1 204 ? 0.248 4.603 12.992 1.00 97.69 204 GLU A CA 1
ATOM 1556 C C . GLU A 1 204 ? -1.108 4.085 13.487 1.00 97.69 204 GLU A C 1
ATOM 1558 O O . GLU A 1 204 ? -1.441 4.238 14.663 1.00 97.69 204 GLU A O 1
ATOM 1563 N N . GLN A 1 205 ? -1.888 3.455 12.604 1.00 97.12 205 GLN A N 1
ATOM 1564 C CA . GLN A 1 205 ? -3.212 2.921 12.941 1.00 97.12 205 GLN A CA 1
ATOM 1565 C C . GLN A 1 205 ? -3.167 1.492 13.498 1.00 97.12 205 GLN A C 1
ATOM 1567 O O . GLN A 1 205 ? -4.159 1.010 14.040 1.00 97.12 205 GLN A O 1
ATOM 1572 N N . SER A 1 206 ? -2.039 0.799 13.368 1.00 96.31 206 SER A N 1
ATOM 1573 C CA . SER A 1 206 ? -1.914 -0.608 13.746 1.00 96.31 206 SER A CA 1
ATOM 1574 C C . SER A 1 206 ? -1.795 -0.843 15.257 1.00 96.31 206 SER A C 1
ATOM 1576 O O . SER A 1 206 ? -1.379 0.029 16.028 1.00 96.31 206 SER A O 1
ATOM 1578 N N . SER A 1 207 ? -2.176 -2.050 15.686 1.00 93.69 207 SER A N 1
ATOM 1579 C CA . SER A 1 207 ? -1.961 -2.522 17.055 1.00 93.69 207 SER A CA 1
ATOM 1580 C C . SER A 1 207 ? -0.479 -2.841 17.297 1.00 93.69 207 SER A C 1
ATOM 1582 O O . SER A 1 207 ? 0.272 -3.061 16.350 1.00 93.69 207 SER A O 1
ATOM 1584 N N . GLU A 1 208 ? -0.041 -2.922 18.559 1.00 92.50 208 GLU A N 1
ATOM 1585 C CA . GLU A 1 208 ? 1.355 -3.283 18.881 1.00 92.50 208 GLU A CA 1
ATOM 1586 C C . GLU A 1 208 ? 1.782 -4.644 18.303 1.00 92.50 208 GLU A C 1
ATOM 1588 O O . GLU A 1 208 ? 2.951 -4.831 17.980 1.00 92.50 208 GLU A O 1
ATOM 1593 N N . GLN A 1 209 ? 0.843 -5.577 18.124 1.00 92.25 209 GLN A N 1
ATOM 1594 C CA . GLN A 1 209 ? 1.124 -6.901 17.562 1.00 92.25 209 GLN A CA 1
ATOM 1595 C C . GLN A 1 209 ? 1.423 -6.830 16.055 1.00 92.25 209 GLN A C 1
ATOM 1597 O O . GLN A 1 209 ? 2.318 -7.515 15.566 1.00 92.25 209 GLN A O 1
ATOM 1602 N N . ASP A 1 210 ? 0.726 -5.954 15.327 1.00 94.31 210 ASP A N 1
ATOM 1603 C CA . ASP A 1 210 ? 0.852 -5.809 13.871 1.00 94.31 210 ASP A CA 1
ATOM 1604 C C . ASP A 1 210 ? 2.023 -4.904 13.452 1.00 94.31 210 ASP A C 1
ATOM 1606 O O . ASP A 1 210 ? 2.488 -4.956 12.310 1.00 94.31 210 ASP A O 1
ATOM 1610 N N . LYS A 1 211 ? 2.526 -4.065 14.366 1.00 96.06 211 LYS A N 1
ATOM 1611 C CA . LYS A 1 211 ? 3.616 -3.118 14.083 1.00 96.06 211 LYS A CA 1
ATOM 1612 C C . LYS A 1 211 ? 4.902 -3.798 13.626 1.00 96.06 211 LYS A C 1
ATOM 1614 O O . LYS A 1 211 ? 5.600 -3.241 12.780 1.00 96.06 211 LYS A O 1
ATOM 1619 N N . GLY A 1 212 ? 5.205 -4.988 14.151 1.00 97.00 212 GLY A N 1
ATOM 1620 C CA . GLY A 1 212 ? 6.397 -5.761 13.788 1.00 97.00 212 GLY A CA 1
ATOM 1621 C C . GLY A 1 212 ? 6.466 -6.038 12.280 1.00 97.00 212 GLY A C 1
ATOM 1622 O O . GLY A 1 212 ? 7.325 -5.462 11.607 1.00 97.00 212 GLY A O 1
ATOM 1623 N N . PRO A 1 213 ? 5.532 -6.824 11.719 1.00 97.75 213 PRO A N 1
ATOM 1624 C CA . PRO A 1 213 ? 5.475 -7.097 10.282 1.00 97.75 213 PRO A CA 1
ATOM 1625 C C . PRO A 1 213 ? 5.405 -5.833 9.409 1.00 97.75 213 PRO A C 1
ATOM 1627 O O . PRO A 1 213 ? 6.085 -5.737 8.389 1.00 97.75 213 PRO A O 1
ATOM 1630 N N . ILE A 1 214 ? 4.634 -4.818 9.823 1.00 97.94 214 ILE A N 1
ATOM 1631 C CA . ILE A 1 214 ? 4.510 -3.565 9.059 1.00 97.94 214 ILE A CA 1
ATOM 1632 C C . ILE A 1 214 ? 5.848 -2.812 9.010 1.00 97.94 214 ILE A C 1
ATOM 1634 O O . ILE A 1 214 ? 6.217 -2.273 7.965 1.00 97.94 214 ILE A O 1
ATOM 1638 N N . SER A 1 215 ? 6.604 -2.790 10.111 1.00 98.12 215 SER A N 1
ATOM 1639 C CA . SER A 1 215 ? 7.937 -2.177 10.141 1.00 98.12 215 SER A CA 1
ATOM 1640 C C . SER A 1 215 ? 8.920 -2.885 9.208 1.00 98.12 215 SER A C 1
ATOM 1642 O O . SER A 1 215 ? 9.709 -2.226 8.528 1.00 98.12 215 SER A O 1
ATOM 1644 N N . GLU A 1 216 ? 8.819 -4.210 9.098 1.00 98.38 216 GLU A N 1
ATOM 1645 C CA . GLU A 1 216 ? 9.631 -4.991 8.174 1.00 98.38 216 GLU A CA 1
ATOM 1646 C C . GLU A 1 216 ? 9.314 -4.616 6.723 1.00 98.38 216 GLU A C 1
ATOM 1648 O O . GLU A 1 216 ? 10.227 -4.359 5.938 1.00 98.38 216 GLU A O 1
ATOM 1653 N N . PHE A 1 217 ? 8.031 -4.476 6.372 1.00 98.44 217 PHE A N 1
ATOM 1654 C CA . PHE A 1 217 ? 7.636 -4.013 5.042 1.00 98.44 217 PHE A CA 1
ATOM 1655 C C . PHE A 1 217 ? 8.187 -2.625 4.711 1.00 98.44 217 PHE A C 1
ATOM 1657 O O . PHE A 1 217 ? 8.648 -2.412 3.590 1.00 98.44 217 PHE A O 1
ATOM 1664 N N . ARG A 1 218 ? 8.195 -1.693 5.673 1.00 98.44 218 ARG A N 1
ATOM 1665 C CA . ARG A 1 218 ? 8.776 -0.351 5.484 1.00 98.44 218 ARG A CA 1
ATOM 1666 C C . ARG A 1 218 ? 10.265 -0.431 5.155 1.00 98.44 218 ARG A C 1
ATOM 1668 O O . ARG A 1 218 ? 10.708 0.199 4.195 1.00 98.44 218 ARG A O 1
ATOM 1675 N N . MET A 1 219 ? 11.020 -1.248 5.893 1.00 98.56 219 MET A N 1
ATOM 1676 C CA . MET A 1 219 ? 12.437 -1.479 5.594 1.00 98.56 219 MET A CA 1
ATOM 1677 C C . MET A 1 219 ? 12.633 -2.134 4.224 1.00 98.56 219 MET A C 1
ATOM 1679 O O . MET A 1 219 ? 13.484 -1.699 3.455 1.00 98.56 219 MET A O 1
ATOM 1683 N N . GLN A 1 220 ? 11.826 -3.144 3.881 1.00 98.12 220 GLN A N 1
ATOM 1684 C CA . GLN A 1 220 ? 11.914 -3.815 2.583 1.00 98.12 220 GLN A CA 1
ATOM 1685 C C . GLN A 1 220 ? 11.650 -2.842 1.423 1.00 98.12 220 GLN A C 1
ATOM 1687 O O . GLN A 1 220 ? 12.397 -2.863 0.449 1.00 98.12 220 GLN A O 1
ATOM 1692 N N . VAL A 1 221 ? 10.655 -1.953 1.531 1.00 98.31 221 VAL A N 1
ATOM 1693 C CA . VAL A 1 221 ? 10.397 -0.900 0.529 1.00 98.31 221 VAL A CA 1
ATOM 1694 C C . VAL A 1 221 ? 11.560 0.089 0.434 1.00 98.31 221 VAL A C 1
ATOM 1696 O O . VAL A 1 221 ? 11.937 0.463 -0.675 1.00 98.31 221 VAL A O 1
ATOM 1699 N N . GLY A 1 222 ? 12.161 0.478 1.564 1.00 97.94 222 GLY A N 1
ATOM 1700 C CA . GLY A 1 222 ? 13.373 1.305 1.584 1.00 97.94 222 GLY A CA 1
ATOM 1701 C C . GLY A 1 222 ? 14.525 0.660 0.809 1.00 97.94 222 GLY A C 1
ATOM 1702 O O . GLY A 1 222 ? 15.045 1.259 -0.129 1.00 97.94 222 GLY A O 1
ATOM 1703 N N . ASN A 1 223 ? 14.827 -0.605 1.110 1.00 97.62 223 ASN A N 1
ATOM 1704 C CA . ASN A 1 223 ? 15.876 -1.365 0.426 1.00 97.62 223 ASN A CA 1
ATOM 1705 C C . ASN A 1 223 ? 15.594 -1.524 -1.078 1.00 97.62 223 ASN A C 1
ATOM 1707 O O . ASN A 1 223 ? 16.510 -1.450 -1.889 1.00 97.62 223 ASN A O 1
ATOM 1711 N N . LEU A 1 224 ? 14.329 -1.731 -1.472 1.00 97.94 224 LEU A N 1
ATOM 1712 C CA . LEU A 1 224 ? 13.941 -1.814 -2.886 1.00 97.94 224 LEU A CA 1
ATOM 1713 C C . LEU A 1 224 ? 14.203 -0.499 -3.627 1.00 97.94 224 LEU A C 1
ATOM 1715 O O . LEU A 1 224 ? 14.664 -0.532 -4.765 1.00 97.94 224 LEU A O 1
ATOM 1719 N N . ARG A 1 225 ? 13.937 0.649 -2.991 1.00 97.69 225 ARG A N 1
ATOM 1720 C CA . ARG A 1 225 ? 14.235 1.965 -3.575 1.00 97.69 225 ARG A CA 1
ATOM 1721 C C . ARG A 1 225 ? 15.733 2.191 -3.743 1.00 97.69 225 ARG A C 1
ATOM 1723 O O . ARG A 1 225 ? 16.144 2.686 -4.785 1.00 97.69 225 ARG A O 1
ATOM 1730 N N . GLU A 1 226 ? 16.534 1.819 -2.748 1.00 97.06 226 GLU A N 1
ATOM 1731 C CA . GLU A 1 226 ? 17.996 1.936 -2.818 1.00 97.06 226 GLU A CA 1
ATOM 1732 C C . GLU A 1 226 ? 18.595 1.018 -3.895 1.00 97.06 226 GLU A C 1
ATOM 1734 O O . GLU A 1 226 ? 19.475 1.432 -4.649 1.00 97.06 226 GLU A O 1
ATOM 1739 N N . ASP A 1 227 ? 18.079 -0.208 -4.020 1.00 97.25 227 ASP A N 1
ATOM 1740 C CA . ASP A 1 227 ? 18.528 -1.171 -5.028 1.00 97.25 227 ASP A CA 1
ATOM 1741 C C . ASP A 1 227 ? 18.080 -0.808 -6.457 1.00 97.25 227 ASP A C 1
ATOM 1743 O O . ASP A 1 227 ? 18.707 -1.273 -7.409 1.00 97.25 227 ASP A O 1
ATOM 1747 N N . LEU A 1 228 ? 17.033 0.012 -6.632 1.00 96.69 228 LEU A N 1
ATOM 1748 C CA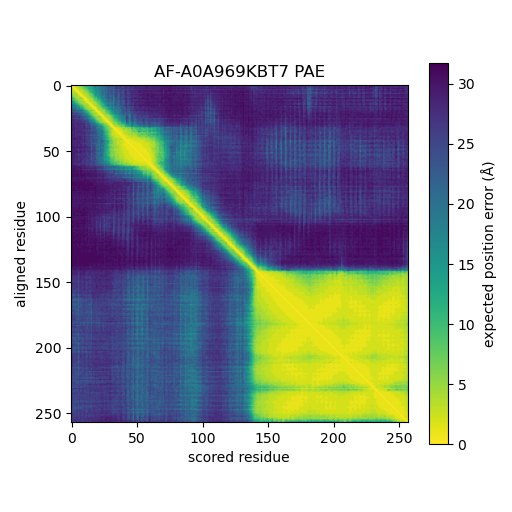 . LEU A 1 228 ? 16.381 0.269 -7.927 1.00 96.69 228 LEU A CA 1
ATOM 1749 C C . LEU A 1 228 ? 17.348 0.7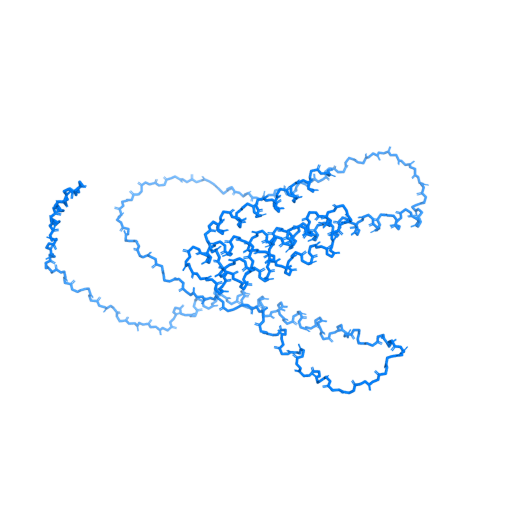24 -9.030 1.00 96.69 228 LEU A C 1
ATOM 1751 O O . LEU A 1 228 ? 17.222 0.283 -10.170 1.00 96.69 228 LEU A O 1
ATOM 1755 N N . TYR A 1 229 ? 18.325 1.567 -8.692 1.00 93.56 229 TYR A N 1
ATOM 1756 C CA . TYR A 1 229 ? 19.329 2.061 -9.645 1.00 93.56 229 TYR A CA 1
ATOM 1757 C C . TYR A 1 229 ? 20.627 1.248 -9.653 1.00 93.56 229 TYR A C 1
ATOM 1759 O O . TYR A 1 229 ? 21.461 1.439 -10.535 1.00 93.56 229 TYR A O 1
ATOM 1767 N N . ILE A 1 230 ? 20.822 0.366 -8.670 1.00 96.12 230 ILE A N 1
ATOM 1768 C CA . ILE A 1 230 ? 22.054 -0.417 -8.522 1.00 96.12 230 ILE A CA 1
ATOM 1769 C C . ILE A 1 230 ? 21.902 -1.770 -9.218 1.00 96.12 230 ILE A C 1
ATOM 1771 O O . ILE A 1 230 ? 22.796 -2.182 -9.955 1.00 96.12 230 ILE A O 1
ATOM 1775 N N . ARG A 1 231 ? 20.789 -2.465 -8.960 1.00 93.88 231 ARG A N 1
ATOM 1776 C CA . ARG A 1 231 ? 20.475 -3.814 -9.451 1.00 93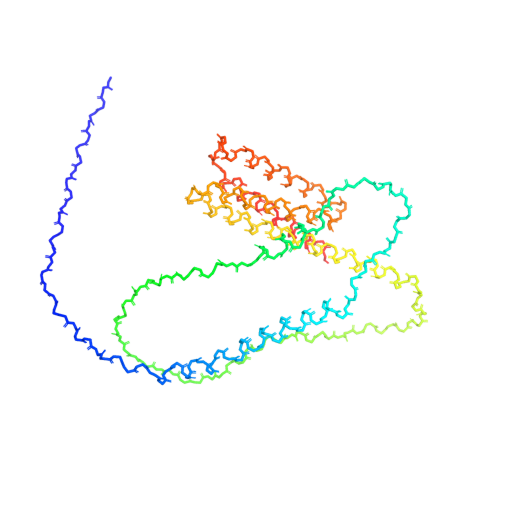.88 231 ARG A CA 1
ATOM 1777 C C . ARG A 1 231 ? 18.965 -3.941 -9.685 1.00 93.88 231 ARG A C 1
ATOM 1779 O O . ARG A 1 231 ? 18.250 -4.402 -8.790 1.00 93.88 231 ARG A O 1
ATOM 1786 N N . PRO A 1 232 ? 18.453 -3.506 -10.849 1.00 93.00 232 PRO A N 1
ATOM 1787 C CA . PRO A 1 232 ? 17.038 -3.658 -11.181 1.00 93.00 232 PRO A CA 1
ATOM 1788 C C . PRO A 1 232 ? 16.661 -5.115 -11.506 1.00 93.00 232 PRO A C 1
ATOM 1790 O O . PRO A 1 232 ? 15.476 -5.425 -11.646 1.00 93.00 232 PRO A O 1
ATOM 1793 N N . GLU A 1 233 ? 17.637 -6.022 -11.626 1.00 90.06 233 GLU A N 1
ATOM 1794 C CA . GLU A 1 233 ? 17.386 -7.437 -11.873 1.00 90.06 233 GLU A CA 1
ATOM 1795 C C . GLU A 1 233 ? 16.573 -8.053 -10.721 1.00 90.06 233 GLU A C 1
ATOM 1797 O O . GLU A 1 233 ? 16.783 -7.761 -9.544 1.00 90.06 233 GLU A O 1
ATOM 1802 N N . ASP A 1 234 ? 15.596 -8.895 -11.065 1.00 94.94 234 ASP A N 1
ATOM 1803 C CA . ASP A 1 234 ? 14.683 -9.563 -10.124 1.00 94.94 234 ASP A CA 1
ATOM 1804 C C . ASP A 1 234 ? 13.770 -8.637 -9.294 1.00 94.94 234 ASP A C 1
ATOM 1806 O O . ASP A 1 234 ? 13.026 -9.111 -8.423 1.00 94.94 234 ASP A O 1
ATOM 1810 N N . MET A 1 235 ? 13.747 -7.330 -9.581 1.00 96.38 235 MET A N 1
ATOM 1811 C CA . MET A 1 235 ? 12.910 -6.366 -8.863 1.00 96.38 235 MET A CA 1
ATOM 1812 C C . MET A 1 235 ? 11.416 -6.706 -8.980 1.00 96.38 235 MET A C 1
ATOM 1814 O O . MET A 1 235 ? 10.710 -6.720 -7.972 1.00 96.38 235 MET A O 1
ATOM 1818 N N . ASP A 1 236 ? 10.946 -7.107 -10.168 1.00 96.94 236 ASP A N 1
ATOM 1819 C CA . ASP A 1 236 ? 9.568 -7.581 -10.386 1.00 96.94 236 ASP A CA 1
ATOM 1820 C C . ASP A 1 236 ? 9.178 -8.709 -9.423 1.00 96.94 236 ASP A C 1
ATOM 1822 O O . ASP A 1 236 ? 8.080 -8.740 -8.861 1.00 96.94 236 ASP A O 1
ATOM 1826 N N . TYR A 1 237 ? 10.078 -9.678 -9.233 1.00 97.00 237 TYR A N 1
ATOM 1827 C CA . TYR A 1 237 ? 9.831 -10.817 -8.357 1.00 97.00 237 TYR A CA 1
ATOM 1828 C C . TYR A 1 237 ? 9.760 -10.381 -6.892 1.00 97.00 237 TYR A C 1
ATOM 1830 O O . TYR A 1 237 ? 8.846 -10.794 -6.173 1.00 97.00 237 TYR A O 1
ATOM 1838 N N . ARG A 1 238 ? 10.679 -9.510 -6.457 1.00 97.75 238 ARG A N 1
ATOM 1839 C CA . ARG A 1 238 ? 10.693 -8.968 -5.091 1.00 97.75 238 ARG A CA 1
ATOM 1840 C C . ARG A 1 238 ? 9.430 -8.156 -4.793 1.00 97.75 238 ARG A C 1
ATOM 1842 O O . ARG A 1 238 ? 8.824 -8.375 -3.746 1.00 97.75 238 ARG A O 1
ATOM 1849 N N . LEU A 1 239 ? 8.989 -7.301 -5.721 1.00 98.00 239 LEU A N 1
ATOM 1850 C CA . LEU A 1 239 ? 7.747 -6.527 -5.596 1.00 98.00 239 LEU A CA 1
ATOM 1851 C C . LEU A 1 239 ? 6.520 -7.441 -5.482 1.00 98.00 239 LEU A C 1
ATOM 1853 O O . LEU A 1 239 ? 5.704 -7.269 -4.573 1.00 98.00 239 LEU A O 1
ATOM 1857 N N . ARG A 1 240 ? 6.413 -8.470 -6.337 1.00 98.12 240 ARG A N 1
ATOM 1858 C CA . ARG A 1 240 ? 5.323 -9.458 -6.259 1.00 98.12 240 ARG A CA 1
ATOM 1859 C C . ARG A 1 240 ? 5.309 -10.210 -4.933 1.00 98.12 240 ARG A C 1
ATOM 1861 O O . ARG A 1 240 ? 4.239 -10.374 -4.347 1.00 98.12 240 ARG A O 1
ATOM 1868 N N . ARG A 1 241 ? 6.476 -10.649 -4.457 1.00 98.31 241 ARG A N 1
ATOM 1869 C CA . ARG A 1 241 ? 6.611 -11.356 -3.177 1.00 98.31 241 ARG A CA 1
ATOM 1870 C C . ARG A 1 241 ? 6.208 -10.464 -2.004 1.00 98.31 241 ARG A C 1
ATOM 1872 O O . ARG A 1 241 ? 5.460 -10.908 -1.137 1.00 98.31 241 ARG A O 1
ATOM 1879 N N . LEU A 1 242 ? 6.658 -9.209 -1.995 1.00 98.31 242 LEU A N 1
ATOM 1880 C CA . LEU A 1 242 ? 6.293 -8.235 -0.967 1.00 98.31 242 LEU A CA 1
ATOM 1881 C C . LEU A 1 242 ? 4.778 -7.994 -0.948 1.00 98.31 242 LEU A C 1
ATOM 1883 O O . LEU A 1 242 ? 4.153 -8.072 0.107 1.00 98.31 242 LEU A O 1
ATOM 1887 N N . ARG A 1 243 ? 4.173 -7.796 -2.125 1.00 98.31 243 ARG A N 1
ATOM 1888 C CA . ARG A 1 243 ? 2.720 -7.641 -2.270 1.00 98.31 243 ARG A CA 1
ATOM 1889 C C . ARG A 1 243 ? 1.955 -8.844 -1.714 1.00 98.31 243 ARG A C 1
ATOM 1891 O O . ARG A 1 243 ? 0.971 -8.665 -1.004 1.00 98.31 243 ARG A O 1
ATOM 1898 N N . GLN A 1 244 ? 2.395 -10.062 -2.025 1.00 98.25 244 GLN A N 1
ATOM 1899 C CA . GLN A 1 244 ? 1.785 -11.288 -1.498 1.00 98.25 244 GLN A CA 1
ATOM 1900 C C . GLN A 1 244 ? 1.905 -11.377 0.027 1.00 98.25 244 GLN A C 1
ATOM 1902 O O . GLN A 1 244 ? 0.931 -11.728 0.684 1.00 98.25 244 GLN A O 1
ATOM 1907 N N . SER A 1 245 ? 3.059 -11.004 0.587 1.00 98.12 245 SER A N 1
ATOM 1908 C CA . SER A 1 245 ? 3.273 -10.980 2.037 1.00 98.12 245 SER A CA 1
ATOM 1909 C C . SER A 1 245 ? 2.331 -9.997 2.745 1.00 98.12 245 SER A C 1
ATOM 1911 O O . SER A 1 245 ? 1.678 -10.356 3.723 1.00 98.12 245 SER A O 1
ATOM 1913 N N . MET A 1 246 ? 2.166 -8.785 2.199 1.00 97.88 246 MET A N 1
ATOM 1914 C CA . MET A 1 246 ? 1.226 -7.791 2.738 1.00 97.88 246 MET A CA 1
ATOM 1915 C C . MET A 1 246 ? -0.224 -8.286 2.719 1.00 97.88 246 MET A C 1
ATOM 1917 O O . MET A 1 246 ? -0.948 -8.107 3.694 1.00 97.88 246 MET A O 1
ATOM 1921 N N . LEU A 1 247 ? -0.655 -8.912 1.619 1.00 97.50 247 LEU A N 1
ATOM 1922 C CA . LEU A 1 247 ? -2.013 -9.453 1.507 1.00 97.50 247 LEU A CA 1
ATOM 1923 C C . LEU A 1 247 ? -2.233 -10.634 2.459 1.00 97.50 247 LEU A C 1
ATOM 1925 O O . LEU A 1 247 ? -3.284 -10.712 3.087 1.00 97.50 247 LEU A O 1
ATOM 1929 N N . SER A 1 248 ? -1.218 -11.483 2.643 1.00 97.62 248 SER A N 1
ATOM 1930 C CA . SER A 1 248 ? -1.259 -12.567 3.628 1.00 97.62 248 SER A CA 1
ATOM 1931 C C . SER A 1 248 ? -1.456 -12.039 5.050 1.00 97.62 248 SER A C 1
ATOM 1933 O O . SER A 1 248 ? -2.268 -12.590 5.787 1.00 97.62 248 SER A O 1
ATOM 1935 N N . LEU A 1 249 ? -0.768 -10.954 5.430 1.00 95.94 249 LEU A N 1
ATOM 1936 C CA . LEU A 1 249 ? -0.937 -10.332 6.750 1.00 95.94 249 LEU A CA 1
ATOM 1937 C C . LEU A 1 249 ? -2.358 -9.776 6.947 1.00 95.94 249 LEU A C 1
ATOM 1939 O O . LEU A 1 249 ? -2.912 -9.827 8.044 1.00 95.94 249 LEU A O 1
ATOM 1943 N N . VAL A 1 250 ? -2.966 -9.238 5.887 1.00 96.25 250 VAL A N 1
ATOM 1944 C CA . VAL A 1 250 ? -4.348 -8.735 5.921 1.00 96.25 250 VAL A CA 1
ATOM 1945 C C . VAL A 1 250 ? -5.346 -9.885 6.097 1.00 96.25 250 VAL A C 1
ATOM 1947 O O . VAL A 1 250 ? -6.304 -9.747 6.859 1.00 96.25 250 VAL A O 1
ATOM 1950 N N . ASP A 1 251 ? -5.129 -11.013 5.422 1.00 95.25 251 ASP A N 1
ATOM 1951 C CA . ASP A 1 251 ? -5.993 -12.193 5.526 1.00 95.25 251 ASP A CA 1
ATOM 1952 C C . ASP A 1 251 ? -5.862 -12.890 6.889 1.00 95.25 251 ASP A C 1
ATOM 1954 O O . ASP A 1 251 ? -6.870 -13.286 7.484 1.00 95.25 251 ASP A O 1
ATOM 1958 N N . GLU A 1 252 ? -4.648 -12.956 7.440 1.00 93.75 252 GLU A N 1
ATOM 1959 C CA . GLU A 1 252 ? -4.417 -13.394 8.819 1.00 93.75 252 GLU A CA 1
ATOM 1960 C C . GLU A 1 252 ? -5.193 -12.508 9.801 1.00 93.75 252 GLU A C 1
ATOM 1962 O O . GLU A 1 252 ? -5.948 -13.004 10.638 1.00 93.75 252 GLU A O 1
ATOM 1967 N N . ASN A 1 253 ? -5.122 -11.189 9.624 1.00 89.12 253 ASN A N 1
ATOM 1968 C CA . ASN A 1 253 ? -5.855 -10.248 10.462 1.00 89.12 253 ASN A CA 1
ATOM 1969 C C . ASN A 1 253 ? -7.381 -10.397 10.382 1.00 89.12 253 ASN A C 1
ATOM 1971 O O . ASN A 1 253 ? -8.083 -10.149 11.360 1.00 89.12 253 ASN A O 1
ATOM 1975 N N . ARG A 1 254 ? -7.922 -10.834 9.246 1.00 87.44 254 ARG A N 1
ATOM 1976 C CA . ARG A 1 254 ? -9.359 -11.120 9.127 1.00 87.44 254 ARG A CA 1
ATOM 1977 C C . ARG A 1 254 ? -9.773 -12.416 9.816 1.00 87.44 254 ARG A C 1
ATOM 1979 O O . ARG A 1 254 ? -10.927 -12.521 10.213 1.00 87.44 254 ARG A O 1
ATOM 1986 N N . SER A 1 255 ? -8.859 -13.375 9.944 1.00 88.62 255 SER A N 1
ATOM 1987 C CA . SER A 1 255 ? -9.151 -14.721 10.455 1.00 88.62 255 SER A CA 1
ATOM 1988 C C . SER A 1 255 ? -9.304 -14.77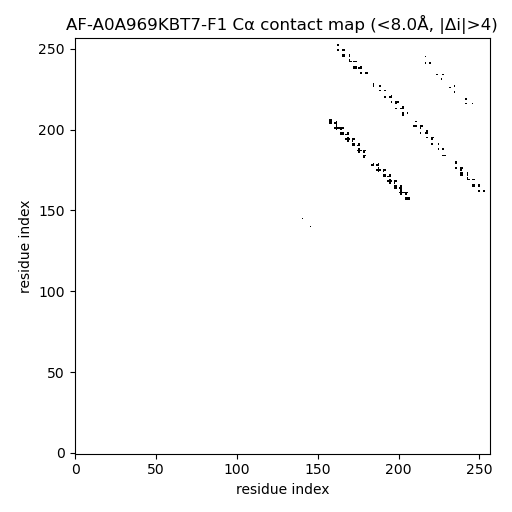8 11.979 1.00 88.62 255 SER A C 1
ATOM 1990 O O . SER A 1 255 ? -9.912 -15.705 12.498 1.00 88.62 255 SER A O 1
ATOM 1992 N N . TYR A 1 256 ? -8.799 -13.779 12.706 1.00 76.44 256 TYR A N 1
ATOM 1993 C CA . TYR A 1 256 ? -8.945 -13.657 14.165 1.00 76.44 256 TYR A CA 1
ATOM 1994 C C . TYR A 1 256 ? -10.292 -13.046 14.609 1.00 76.44 256 TYR A C 1
ATOM 1996 O O . TYR A 1 256 ? -10.363 -12.429 15.673 1.00 76.44 256 TYR A O 1
ATOM 2004 N N . ARG A 1 257 ? -11.344 -13.158 13.794 1.00 62.00 257 ARG A N 1
ATOM 2005 C CA . ARG A 1 257 ? -12.680 -12.609 14.054 1.00 62.00 257 ARG A CA 1
ATOM 2006 C C . ARG A 1 257 ? -13.730 -13.706 13.974 1.00 62.00 257 ARG A C 1
ATOM 2008 O O . ARG A 1 257 ? -14.645 -13.677 14.822 1.00 62.00 257 ARG A O 1
#

Secondary structure (DSSP, 8-state):
-PPP---PPPPPPPPPPP--PPPPPPP---SSHHHHHHHHHHHHHHHHHHHHHHHHHHHHHS--------TT--------TTTHHHHTTS-S-------PPPP-PPPP----------------------------------HHHHHHHHHHHHHHHHHHHHHHHHHHHHHHHHHHHHHHHTT-HHHHHHHHHHHHHHHHHHHHHS-TTTHHHHHHHHHHHHHHHHHTTT--TTHHHHHHHHHHHHHHHHHHHHHT-